Protein AF-0000000068847964 (afdb_homodimer)

Structure (mmCIF, N/CA/C/O backbone):
data_AF-0000000068847964-model_v1
#
loop_
_entity.id
_entity.type
_entity.pdbx_description
1 polymer "Pyridoxamine 5'-phosphate oxidase putative domain-containing protein"
#
loop_
_atom_site.group_PDB
_atom_site.id
_atom_site.type_symbol
_atom_site.label_atom_id
_atom_site.label_alt_id
_atom_site.label_comp_id
_atom_site.label_asym_id
_atom_site.label_entity_id
_atom_site.label_seq_id
_atom_site.pdbx_PDB_ins_code
_atom_site.Cartn_x
_atom_site.Cartn_y
_atom_site.Cartn_z
_atom_site.occupancy
_atom_site.B_iso_or_equiv
_atom_site.auth_seq_id
_atom_site.auth_comp_id
_atom_site.auth_asym_id
_atom_site.auth_atom_id
_atom_site.pdbx_PDB_model_num
ATOM 1 N N . MET A 1 1 ? 30.953 62.938 54.719 1 32.59 1 MET A N 1
ATOM 2 C CA . MET A 1 1 ? 31.562 61.875 53.938 1 32.59 1 MET A CA 1
ATOM 3 C C . MET A 1 1 ? 31.188 61.969 52.469 1 32.59 1 MET A C 1
ATOM 5 O O . MET A 1 1 ? 30 62.156 52.125 1 32.59 1 MET A O 1
ATOM 9 N N . PRO A 1 2 ? 32.156 62.25 51.594 1 34.12 2 PRO A N 1
ATOM 10 C CA . PRO A 1 2 ? 31.922 62.844 50.281 1 34.12 2 PRO A CA 1
ATOM 11 C C . PRO A 1 2 ? 31.094 61.938 49.344 1 34.12 2 PRO A C 1
ATOM 13 O O . PRO A 1 2 ? 31.016 60.719 49.594 1 34.12 2 PRO A O 1
ATOM 16 N N . PRO A 1 3 ? 30.203 62.5 48.5 1 32.72 3 PRO A N 1
ATOM 17 C CA . PRO A 1 3 ? 29.188 61.969 47.594 1 32.72 3 PRO A CA 1
ATOM 18 C C . PRO A 1 3 ? 29.766 61.094 46.469 1 32.72 3 PRO A C 1
ATOM 20 O O . PRO A 1 3 ? 30.672 61.562 45.75 1 32.72 3 PRO A O 1
ATOM 23 N N . ILE A 1 4 ? 30.109 59.844 46.781 1 32.78 4 ILE A N 1
ATOM 24 C CA . ILE A 1 4 ? 30.766 58.969 45.844 1 32.78 4 ILE A CA 1
ATOM 25 C C . ILE A 1 4 ? 30.047 59 44.5 1 32.78 4 ILE A C 1
ATOM 27 O O . ILE A 1 4 ? 28.844 58.75 44.406 1 32.78 4 ILE A O 1
ATOM 31 N N . LYS A 1 5 ? 30.578 59.875 43.625 1 27.8 5 LYS A N 1
ATOM 32 C CA . LYS A 1 5 ? 30.141 60.156 42.25 1 27.8 5 LYS A CA 1
ATOM 33 C C . LYS A 1 5 ? 30.047 58.844 41.438 1 27.8 5 LYS A C 1
ATOM 35 O O . LYS A 1 5 ? 31.016 58.125 41.312 1 27.8 5 LYS A O 1
ATOM 40 N N . LEU A 1 6 ? 28.875 58.281 41.25 1 28.16 6 LEU A N 1
ATOM 41 C CA . LEU A 1 6 ? 28.391 57.094 40.594 1 28.16 6 LEU A CA 1
ATOM 42 C C . LEU A 1 6 ? 28.766 57.125 39.094 1 28.16 6 LEU A C 1
ATOM 44 O O . LEU A 1 6 ? 28.219 57.938 38.344 1 28.16 6 LEU A O 1
ATOM 48 N N . VAL A 1 7 ? 30.062 57.5 38.75 1 31.59 7 VAL A N 1
ATOM 49 C CA . VAL A 1 7 ? 30.078 57.844 37.344 1 31.59 7 VAL A CA 1
ATOM 50 C C . VAL A 1 7 ? 29.547 56.656 36.531 1 31.59 7 VAL A C 1
ATOM 52 O O . VAL A 1 7 ? 29.703 55.5 36.938 1 31.59 7 VAL A O 1
ATOM 55 N N . PRO A 1 8 ? 28.688 56.969 35.469 1 29.73 8 PRO A N 1
ATOM 56 C CA . PRO A 1 8 ? 27.859 56.188 34.562 1 29.73 8 PRO A CA 1
ATOM 57 C C . PRO A 1 8 ? 28.703 55.281 33.656 1 29.73 8 PRO A C 1
ATOM 59 O O . PRO A 1 8 ? 29.719 55.688 33.125 1 29.73 8 PRO A O 1
ATOM 62 N N . GLY A 1 9 ? 29.047 54.031 34.156 1 26.12 9 GLY A N 1
ATOM 63 C CA . GLY A 1 9 ? 29.844 53.062 33.406 1 26.12 9 GLY A CA 1
ATOM 64 C C . GLY A 1 9 ? 29.469 52.938 31.953 1 26.12 9 GLY A C 1
ATOM 65 O O . GLY A 1 9 ? 28.312 53.188 31.578 1 26.12 9 GLY A O 1
ATOM 66 N N . ARG A 1 10 ? 30.422 53.344 31.094 1 28.28 10 ARG A N 1
ATOM 67 C CA . ARG A 1 10 ? 30.453 53.344 29.625 1 28.28 10 ARG A CA 1
ATOM 68 C C . ARG A 1 10 ? 29.797 52.094 29.062 1 28.28 10 ARG A C 1
ATOM 70 O O . ARG A 1 10 ? 29.812 51.031 29.688 1 28.28 10 ARG A O 1
ATOM 77 N N . GLY A 1 11 ? 28.828 52.281 28.156 1 24.64 11 GLY A N 1
ATOM 78 C CA . GLY A 1 11 ? 27.938 51.531 27.281 1 24.64 11 GLY A CA 1
ATOM 79 C C . GLY A 1 11 ? 28.641 50.438 26.5 1 24.64 11 GLY A C 1
ATOM 80 O O . GLY A 1 11 ? 29.734 50.656 25.969 1 24.64 11 GLY A O 1
ATOM 81 N N . LEU A 1 12 ? 28.594 49.188 26.969 1 28.44 12 LEU A N 1
ATOM 82 C CA . LEU A 1 12 ? 29.047 47.938 26.375 1 28.44 12 LEU A CA 1
ATOM 83 C C . LEU A 1 12 ? 28.797 47.906 24.875 1 28.44 12 LEU A C 1
ATOM 85 O O . LEU A 1 12 ? 27.75 48.375 24.422 1 28.44 12 LEU A O 1
ATOM 89 N N . SER A 1 13 ? 29.938 47.906 24.156 1 25.02 13 SER A N 1
ATOM 90 C CA . SER A 1 13 ? 30.141 47.75 22.719 1 25.02 13 SER A CA 1
ATOM 91 C C . SER A 1 13 ? 29.266 46.656 22.156 1 25.02 13 SER A C 1
ATOM 93 O O . SER A 1 13 ? 29.031 45.625 22.812 1 25.02 13 SER A O 1
ATOM 95 N N . GLN A 1 14 ? 28.328 46.969 21.156 1 24.02 14 GLN A N 1
ATOM 96 C CA . GLN A 1 14 ? 27.406 46.25 20.281 1 24.02 14 GLN A CA 1
ATOM 97 C C . GLN A 1 14 ? 28.109 45.094 19.578 1 24.02 14 GLN A C 1
ATOM 99 O O . GLN A 1 14 ? 28.969 45.312 18.719 1 24.02 14 GLN A O 1
ATOM 104 N N . ARG A 1 15 ? 28.641 44.125 20.328 1 26.7 15 ARG A N 1
ATOM 105 C CA . ARG A 1 15 ? 29.172 42.938 19.641 1 26.7 15 ARG A CA 1
ATOM 106 C C . ARG A 1 15 ? 28.266 42.531 18.484 1 26.7 15 ARG A C 1
ATOM 108 O O . ARG A 1 15 ? 27.047 42.5 18.625 1 26.7 15 ARG A O 1
ATOM 115 N N . GLY A 1 16 ? 28.75 42.812 17.219 1 23.84 16 GLY A N 1
ATOM 116 C CA . GLY A 1 16 ? 28.25 42.406 15.922 1 23.84 16 GLY A CA 1
ATOM 117 C C . GLY A 1 16 ? 27.844 40.969 15.859 1 23.84 16 GLY A C 1
ATOM 118 O O . GLY A 1 16 ? 28.625 40.062 16.234 1 23.84 16 GLY A O 1
ATOM 119 N N . LEU A 1 17 ? 26.578 40.625 16.141 1 27.22 17 LEU A N 1
ATOM 120 C CA . LEU A 1 17 ? 25.938 39.344 15.883 1 27.22 17 LEU A CA 1
ATOM 121 C C . LEU A 1 17 ? 26.297 38.812 14.5 1 27.22 17 LEU A C 1
ATOM 123 O O . LEU A 1 17 ? 25.891 39.375 13.484 1 27.22 17 LEU A O 1
ATOM 127 N N . VAL A 1 18 ? 27.562 38.438 14.336 1 25.56 18 VAL A N 1
ATOM 128 C CA . VAL A 1 18 ? 27.859 37.75 13.086 1 25.56 18 VAL A CA 1
ATOM 129 C C . VAL A 1 18 ? 26.828 36.688 12.828 1 25.56 18 VAL A C 1
ATOM 131 O O . VAL A 1 18 ? 26.578 35.844 13.695 1 25.56 18 VAL A O 1
ATOM 134 N N . SER A 1 19 ? 25.781 36.969 12.055 1 25.83 19 SER A N 1
ATOM 135 C CA . SER A 1 19 ? 24.844 36.062 11.43 1 25.83 19 SER A CA 1
ATOM 136 C C . SER A 1 19 ? 25.562 34.875 10.789 1 25.83 19 SER A C 1
ATOM 138 O O . SER A 1 19 ? 26.297 35.062 9.812 1 25.83 19 SER A O 1
ATOM 140 N N . ILE A 1 20 ? 26.141 34.062 11.562 1 25.58 20 ILE A N 1
ATOM 141 C CA . ILE A 1 20 ? 26.625 32.844 10.914 1 25.58 20 ILE A CA 1
ATOM 142 C C . ILE A 1 20 ? 25.516 32.219 10.062 1 25.58 20 ILE A C 1
ATOM 144 O O . ILE A 1 20 ? 24.547 31.688 10.594 1 25.58 20 ILE A O 1
ATOM 148 N N . ALA A 1 21 ? 25.109 32.875 8.984 1 28.81 21 ALA A N 1
ATOM 149 C CA . ALA A 1 21 ? 24.375 32.156 7.941 1 28.81 21 ALA A CA 1
ATOM 150 C C . ALA A 1 21 ? 25.094 30.859 7.586 1 28.81 21 ALA A C 1
ATOM 152 O O . ALA A 1 21 ? 26.188 30.891 7.02 1 28.81 21 ALA A O 1
ATOM 153 N N . ARG A 1 22 ? 25.016 29.938 8.508 1 27.64 22 ARG A N 1
ATOM 154 C CA . ARG A 1 22 ? 25.469 28.625 8.062 1 27.64 22 ARG A CA 1
ATOM 155 C C . ARG A 1 22 ? 25 28.312 6.648 1 27.64 22 ARG A C 1
ATOM 157 O O . ARG A 1 22 ? 23.781 28.266 6.391 1 27.64 22 ARG A O 1
ATOM 164 N N . HIS A 1 23 ? 25.734 28.719 5.668 1 27.47 23 HIS A N 1
ATOM 165 C CA . HIS A 1 23 ? 25.656 28.234 4.293 1 27.47 23 HIS A CA 1
ATOM 166 C C . HIS A 1 23 ? 25.531 26.719 4.254 1 27.47 23 HIS A C 1
ATOM 168 O O . HIS A 1 23 ? 26.406 26 4.746 1 27.47 23 HIS A O 1
ATOM 174 N N . CYS A 1 24 ? 24.312 26.219 4.27 1 29.77 24 CYS A N 1
ATOM 175 C CA . CYS A 1 24 ? 24.078 24.875 3.781 1 29.77 24 CYS A CA 1
ATOM 176 C C . CYS A 1 24 ? 24.875 24.609 2.506 1 29.77 24 CYS A C 1
ATOM 178 O O . CYS A 1 24 ? 24.672 25.281 1.495 1 29.77 24 CYS A O 1
ATOM 180 N N . MET A 1 25 ? 26.094 24.391 2.592 1 30.38 25 MET A N 1
ATOM 181 C CA . MET A 1 25 ? 26.875 24.016 1.417 1 30.38 25 MET A CA 1
ATOM 182 C C . MET A 1 25 ? 26.078 23.094 0.5 1 30.38 25 MET A C 1
ATOM 184 O O . MET A 1 25 ? 25.359 22.203 0.973 1 30.38 25 MET A O 1
ATOM 188 N N . PRO A 1 26 ? 25.906 23.578 -0.79 1 30.23 26 PRO A N 1
ATOM 189 C CA . PRO A 1 26 ? 25.234 22.766 -1.798 1 30.23 26 PRO A CA 1
ATOM 190 C C . PRO A 1 26 ? 25.844 21.375 -1.931 1 30.23 26 PRO A C 1
ATOM 192 O O . PRO A 1 26 ? 27.062 21.219 -1.86 1 30.23 26 PRO A O 1
ATOM 195 N N . PRO A 1 27 ? 25.188 20.406 -1.451 1 28.94 27 PRO A N 1
ATOM 196 C CA . PRO A 1 27 ? 25.781 19.094 -1.699 1 28.94 27 PRO A CA 1
ATOM 197 C C . PRO A 1 27 ? 26.328 18.938 -3.121 1 28.94 27 PRO A C 1
ATOM 199 O O . PRO A 1 27 ? 25.906 19.688 -4.02 1 28.94 27 PRO A O 1
ATOM 202 N N . SER A 1 28 ? 27.438 18.297 -3.395 1 27.34 28 SER A N 1
ATOM 203 C CA . SER A 1 28 ? 28.125 17.953 -4.637 1 27.34 28 SER A CA 1
ATOM 204 C C . SER A 1 28 ? 27.141 17.469 -5.695 1 27.34 28 SER A C 1
ATOM 206 O O . SER A 1 28 ? 26.062 16.969 -5.363 1 27.34 28 SER A O 1
ATOM 208 N N . LEU A 1 29 ? 27.438 17.656 -7.133 1 28.42 29 LEU A N 1
ATOM 209 C CA . LEU A 1 29 ? 26.781 17.453 -8.422 1 28.42 29 LEU A CA 1
ATOM 210 C C . LEU A 1 29 ? 26.156 16.062 -8.508 1 28.42 29 LEU A C 1
ATOM 212 O O . LEU A 1 29 ? 25.484 15.727 -9.484 1 28.42 29 LEU A O 1
ATOM 216 N N . ALA A 1 30 ? 26.969 15.086 -8.18 1 28.11 30 ALA A N 1
ATOM 217 C CA . ALA A 1 30 ? 26.516 13.742 -8.523 1 28.11 30 ALA A CA 1
ATOM 218 C C . ALA A 1 30 ? 25.094 13.492 -8.016 1 28.11 30 ALA A C 1
ATOM 220 O O . ALA A 1 30 ? 24.609 12.359 -8.047 1 28.11 30 ALA A O 1
ATOM 221 N N . ALA A 1 31 ? 24.547 14.469 -7.316 1 31.53 31 ALA A N 1
ATOM 222 C CA . ALA A 1 31 ? 23.188 14.547 -6.793 1 31.53 31 ALA A CA 1
ATOM 223 C C . ALA A 1 31 ? 22.156 14.688 -7.922 1 31.53 31 ALA A C 1
ATOM 225 O O . ALA A 1 31 ? 20.984 14.961 -7.676 1 31.53 31 ALA A O 1
ATOM 226 N N . HIS A 1 32 ? 22.594 14.938 -9.234 1 30.36 32 HIS A N 1
ATOM 227 C CA . HIS A 1 32 ? 21.641 15.344 -10.266 1 30.36 32 HIS A CA 1
ATOM 228 C C . HIS A 1 32 ? 20.562 14.297 -10.461 1 30.36 32 HIS A C 1
ATOM 230 O O . HIS A 1 32 ? 19.406 14.641 -10.773 1 30.36 32 HIS A O 1
ATOM 236 N N . ALA A 1 33 ? 21.047 13.078 -10.992 1 31.09 33 ALA A N 1
ATOM 237 C CA . ALA A 1 33 ? 20.25 12.25 -11.891 1 31.09 33 ALA A CA 1
ATOM 238 C C . ALA A 1 33 ? 18.922 11.859 -11.25 1 31.09 33 ALA A C 1
ATOM 240 O O . ALA A 1 33 ? 18.109 11.172 -11.867 1 31.09 33 ALA A O 1
ATOM 241 N N . LEU A 1 34 ? 18.812 11.75 -10.016 1 33.91 34 LEU A N 1
ATOM 242 C CA . LEU A 1 34 ? 17.531 11.078 -9.859 1 33.91 34 LEU A CA 1
ATOM 243 C C . LEU A 1 34 ? 16.391 11.969 -10.328 1 33.91 34 LEU A C 1
ATOM 245 O O . LEU A 1 34 ? 15.672 12.555 -9.508 1 33.91 34 LEU A O 1
ATOM 249 N N . GLU A 1 35 ? 16.594 12.961 -11.344 1 34.31 35 GLU A N 1
ATOM 250 C CA . GLU A 1 35 ? 15.555 13.883 -11.789 1 34.31 35 GLU A CA 1
ATOM 251 C C . GLU A 1 35 ? 14.344 13.125 -12.328 1 34.31 35 GLU A C 1
ATOM 253 O O . GLU A 1 35 ? 13.312 13.727 -12.625 1 34.31 35 GLU A O 1
ATOM 258 N N . THR A 1 36 ? 14.469 12.039 -12.906 1 34.81 36 THR A N 1
ATOM 259 C CA . THR A 1 36 ? 13.555 11.508 -13.914 1 34.81 36 THR A CA 1
ATOM 260 C C . THR A 1 36 ? 12.109 11.633 -13.453 1 34.81 36 THR A C 1
ATOM 262 O O . THR A 1 36 ? 11.844 11.852 -12.273 1 34.81 36 THR A O 1
ATOM 265 N N . ALA A 1 37 ? 11.102 10.891 -14.219 1 34.62 37 ALA A N 1
ATOM 266 C CA . ALA A 1 37 ? 9.641 10.797 -14.273 1 34.62 37 ALA A CA 1
ATOM 267 C C . ALA A 1 37 ? 9.031 10.891 -12.883 1 34.62 37 ALA A C 1
ATOM 269 O O . ALA A 1 37 ? 7.809 10.875 -12.727 1 34.62 37 ALA A O 1
ATOM 270 N N . ALA A 1 38 ? 9.586 10.406 -11.977 1 39.34 38 ALA A N 1
ATOM 271 C CA . ALA A 1 38 ? 8.836 10.656 -10.742 1 39.34 38 ALA A CA 1
ATOM 272 C C . ALA A 1 38 ? 8.578 12.148 -10.555 1 39.34 38 ALA A C 1
ATOM 274 O O . ALA A 1 38 ? 9.438 12.875 -10.055 1 39.34 38 ALA A O 1
ATOM 275 N N . ASP A 1 39 ? 8.438 12.961 -11.578 1 41.75 39 ASP A N 1
ATOM 276 C CA . ASP A 1 39 ? 7.738 14.164 -11.156 1 41.75 39 ASP A CA 1
ATOM 277 C C . ASP A 1 39 ? 6.777 13.867 -10.008 1 41.75 39 ASP A C 1
ATOM 279 O O . ASP A 1 39 ? 5.754 13.211 -10.203 1 41.75 39 ASP A O 1
ATOM 283 N N . ALA A 1 40 ? 7.348 13.414 -8.922 1 44.59 40 ALA A N 1
ATOM 284 C CA . ALA A 1 40 ? 7.645 12.398 -7.918 1 44.59 40 ALA A CA 1
ATOM 285 C C . ALA A 1 40 ? 6.633 12.445 -6.777 1 44.59 40 ALA A C 1
ATOM 287 O O . ALA A 1 40 ? 6.219 13.523 -6.348 1 44.59 40 ALA A O 1
ATOM 288 N N . ILE A 1 41 ? 5.598 11.578 -6.762 1 53.62 41 ILE A N 1
ATOM 289 C CA . ILE A 1 41 ? 4.945 11.328 -5.48 1 53.62 41 ILE A CA 1
ATOM 290 C C . ILE A 1 41 ? 5.891 11.711 -4.344 1 53.62 41 ILE A C 1
ATOM 292 O O . ILE A 1 41 ? 5.492 12.406 -3.402 1 53.62 41 ILE A O 1
ATOM 296 N N . VAL A 1 42 ? 7.238 11.297 -4.449 1 54.06 42 VAL A N 1
ATOM 297 C CA . VAL A 1 42 ? 8.289 11.648 -3.5 1 54.06 42 VAL A CA 1
ATOM 298 C C . VAL A 1 42 ? 9.586 11.953 -4.25 1 54.06 42 VAL A C 1
ATOM 300 O O . VAL A 1 42 ? 9.906 11.289 -5.238 1 54.06 42 VAL A O 1
ATOM 303 N N . HIS A 1 43 ? 9.93 13.195 -4.219 1 59.12 43 HIS A N 1
ATOM 304 C CA . HIS A 1 43 ? 11.227 13.547 -4.777 1 59.12 43 HIS A CA 1
ATOM 305 C C . HIS A 1 43 ? 12.328 13.43 -3.727 1 59.12 43 HIS A C 1
ATOM 307 O O . HIS A 1 43 ? 12.203 13.977 -2.629 1 59.12 43 HIS A O 1
ATOM 313 N N . VAL A 1 44 ? 13 12.383 -3.977 1 58.28 44 VAL A N 1
ATOM 314 C CA . VAL A 1 44 ? 14.188 12.266 -3.137 1 58.28 44 VAL A CA 1
ATOM 315 C C . VAL A 1 44 ? 15.312 13.125 -3.713 1 58.28 44 VAL A C 1
ATOM 317 O O . VAL A 1 44 ? 15.727 12.922 -4.855 1 58.28 44 VAL A O 1
ATOM 320 N N . CYS A 1 45 ? 15.516 14.227 -3.062 1 57.12 45 CYS A N 1
ATOM 321 C CA . CYS A 1 45 ? 16.547 15.148 -3.506 1 57.12 45 CYS A CA 1
ATOM 322 C C . CYS A 1 45 ? 17.938 14.547 -3.311 1 57.12 45 CYS A C 1
ATOM 324 O O . CYS A 1 45 ? 18.141 13.695 -2.445 1 57.12 45 CYS A O 1
ATOM 326 N N . PRO A 1 46 ? 18.766 14.859 -4.309 1 51.44 46 PRO A N 1
ATOM 327 C CA . PRO A 1 46 ? 20.156 14.383 -4.195 1 51.44 46 PRO A CA 1
ATOM 328 C C . PRO A 1 46 ? 20.734 14.586 -2.799 1 51.44 46 PRO A C 1
ATOM 330 O O . PRO A 1 46 ? 21.578 13.805 -2.361 1 51.44 46 PRO A O 1
ATOM 333 N N . ALA A 1 47 ? 20.312 15.57 -2.158 1 51.69 47 ALA A N 1
ATOM 334 C CA . ALA A 1 47 ? 20.828 15.836 -0.818 1 51.69 47 ALA A CA 1
ATOM 335 C C . ALA A 1 47 ? 20.188 14.914 0.214 1 51.69 47 ALA A C 1
ATOM 337 O O . ALA A 1 47 ? 20.422 15.055 1.415 1 51.69 47 ALA A O 1
ATOM 338 N N . GLY A 1 48 ? 19.469 13.938 -0.299 1 53.53 48 GLY A N 1
ATOM 339 C CA . GLY A 1 48 ? 18.859 12.953 0.581 1 53.53 48 GLY A CA 1
ATOM 340 C C . GLY A 1 48 ? 17.531 13.414 1.144 1 53.53 48 GLY A C 1
ATOM 341 O O . GLY A 1 48 ? 17.016 12.844 2.111 1 53.53 48 GLY A O 1
ATOM 342 N N . THR A 1 49 ? 17.172 14.602 0.611 1 58.53 49 THR A N 1
ATOM 343 C CA . THR A 1 49 ? 15.914 15.109 1.154 1 58.53 49 THR A CA 1
ATOM 344 C C . THR A 1 49 ? 14.727 14.594 0.344 1 58.53 49 THR A C 1
ATOM 346 O O . THR A 1 49 ? 14.852 14.336 -0.855 1 58.53 49 THR A O 1
ATOM 349 N N . VAL A 1 50 ? 13.75 14.156 1.047 1 64.69 50 VAL A N 1
ATOM 350 C CA . VAL A 1 50 ? 12.492 13.711 0.451 1 64.69 50 VAL A CA 1
ATOM 351 C C . VAL A 1 50 ? 11.562 14.898 0.246 1 64.69 50 VAL A C 1
ATOM 353 O O . VAL A 1 50 ? 11.461 15.773 1.109 1 64.69 50 VAL A O 1
ATOM 356 N N . LYS A 1 51 ? 11.148 15.086 -0.993 1 66.5 51 LYS A N 1
ATOM 357 C CA . LYS A 1 51 ? 10.031 15.992 -1.264 1 66.5 51 LYS A CA 1
ATOM 358 C C . LYS A 1 51 ? 8.836 15.234 -1.831 1 66.5 51 LYS A C 1
ATOM 360 O O . LYS A 1 51 ? 9 14.32 -2.639 1 66.5 51 LYS A O 1
ATOM 365 N N . THR A 1 52 ? 7.746 15.57 -1.17 1 69 52 THR A N 1
ATOM 366 C CA . THR A 1 52 ? 6.559 14.969 -1.765 1 69 52 THR A CA 1
ATOM 367 C C . THR A 1 52 ? 6.168 15.695 -3.051 1 69 52 THR A C 1
ATOM 369 O O . THR A 1 52 ? 6.219 16.922 -3.117 1 69 52 THR A O 1
ATOM 372 N N . GLY A 1 53 ? 6.008 15.016 -4.078 1 77.56 53 GLY A N 1
ATOM 373 C CA . GLY A 1 53 ? 5.574 15.586 -5.34 1 77.56 53 GLY A CA 1
ATOM 374 C C . GLY A 1 53 ? 4.176 16.172 -5.281 1 77.56 53 GLY A C 1
ATOM 375 O O . GLY A 1 53 ? 3.779 16.75 -4.266 1 77.56 53 GLY A O 1
ATOM 376 N N . THR A 1 54 ? 3.51 16.203 -6.316 1 82.25 54 THR A N 1
ATOM 377 C CA . THR A 1 54 ? 2.211 16.844 -6.438 1 82.25 54 THR A CA 1
ATOM 378 C C . THR A 1 54 ? 1.081 15.844 -6.23 1 82.25 54 THR A C 1
ATOM 380 O O . THR A 1 54 ? -0.095 16.219 -6.25 1 82.25 54 THR A O 1
ATOM 383 N N . ALA A 1 55 ? 1.463 14.641 -5.93 1 90.69 55 ALA A N 1
ATOM 384 C CA . ALA A 1 55 ? 0.416 13.633 -5.762 1 90.69 55 ALA A CA 1
ATOM 385 C C . ALA A 1 55 ? -0.494 13.977 -4.586 1 90.69 55 ALA A C 1
ATOM 387 O O . ALA A 1 55 ? -0.023 14.43 -3.541 1 90.69 55 ALA A O 1
ATOM 388 N N . VAL A 1 56 ? -1.763 13.703 -4.785 1 94.94 56 VAL A N 1
ATOM 389 C CA . VAL A 1 56 ? -2.709 14.109 -3.754 1 94.94 56 VAL A CA 1
ATOM 390 C C . VAL A 1 56 ? -3.117 12.898 -2.916 1 94.94 56 VAL A C 1
ATOM 392 O O . VAL A 1 56 ? -3.766 13.047 -1.877 1 94.94 56 VAL A O 1
ATOM 395 N N . GLN A 1 57 ? -2.74 11.695 -3.352 1 96.06 57 GLN A N 1
ATOM 396 C CA . GLN A 1 57 ? -3.061 10.492 -2.594 1 96.06 57 GLN A CA 1
ATOM 397 C C . GLN A 1 57 ? -1.803 9.68 -2.295 1 96.06 57 GLN A C 1
ATOM 399 O O . GLN A 1 57 ? -0.812 9.766 -3.021 1 96.06 57 GLN A O 1
ATOM 404 N N . CYS A 1 58 ? -1.88 8.961 -1.241 1 96 58 CYS A N 1
ATOM 405 C CA . CYS A 1 58 ? -0.919 7.938 -0.857 1 96 58 CYS A CA 1
ATOM 406 C C . CYS A 1 58 ? -1.631 6.676 -0.381 1 96 58 CYS A C 1
ATOM 408 O O . CYS A 1 58 ? -2.861 6.645 -0.305 1 96 58 CYS A O 1
ATOM 410 N N . VAL A 1 59 ? -0.856 5.617 -0.194 1 97.44 59 VAL A N 1
ATOM 411 C CA . VAL A 1 59 ? -1.399 4.395 0.388 1 97.44 59 VAL A CA 1
ATOM 412 C C . VAL A 1 59 ? -1.059 4.332 1.875 1 97.44 59 VAL A C 1
ATOM 414 O O . VAL A 1 59 ? 0.116 4.34 2.25 1 97.44 59 VAL A O 1
ATOM 417 N N . LEU A 1 60 ? -2.055 4.258 2.684 1 98.88 60 LEU A N 1
ATOM 418 C CA . LEU A 1 60 ? -1.902 4.051 4.117 1 98.88 60 LEU A CA 1
ATOM 419 C C . LEU A 1 60 ? -2.025 2.57 4.469 1 98.88 60 LEU A C 1
ATOM 421 O O . LEU A 1 60 ? -2.953 1.896 4.016 1 98.88 60 LEU A O 1
ATOM 425 N N . ALA A 1 61 ? -1.112 2.104 5.238 1 98.94 61 ALA A N 1
ATOM 426 C CA . ALA A 1 61 ? -1.262 0.775 5.824 1 98.94 61 ALA A CA 1
ATOM 427 C C . ALA A 1 61 ? -1.429 0.861 7.34 1 98.94 61 ALA A C 1
ATOM 429 O O . ALA A 1 61 ? -0.687 1.58 8.016 1 98.94 61 ALA A O 1
ATOM 430 N N . THR A 1 62 ? -2.383 0.203 7.871 1 98.88 62 THR A N 1
ATOM 431 C CA . THR A 1 62 ? -2.668 0.046 9.297 1 98.88 62 THR A CA 1
ATOM 432 C C . THR A 1 62 ? -2.773 -1.431 9.664 1 98.88 62 THR A C 1
ATOM 434 O O . THR A 1 62 ? -2.635 -2.303 8.805 1 98.88 62 THR A O 1
ATOM 437 N N . THR A 1 63 ? -2.941 -1.689 10.938 1 98.5 63 THR A N 1
ATOM 438 C CA . THR A 1 63 ? -3.119 -3.051 11.43 1 98.5 63 THR A CA 1
ATOM 439 C C . THR A 1 63 ? -4.477 -3.207 12.109 1 98.5 63 THR A C 1
ATOM 441 O O . THR A 1 63 ? -4.855 -2.383 12.945 1 98.5 63 THR A O 1
ATOM 444 N N . ASP A 1 64 ? -5.164 -4.277 11.742 1 97.88 64 ASP A N 1
ATOM 445 C CA . ASP A 1 64 ? -6.484 -4.465 12.336 1 97.88 64 ASP A CA 1
ATOM 446 C C . ASP A 1 64 ? -6.395 -5.262 13.641 1 97.88 64 ASP A C 1
ATOM 448 O O . ASP A 1 64 ? -5.297 -5.496 14.148 1 97.88 64 ASP A O 1
ATOM 452 N N . ALA A 1 65 ? -7.52 -5.625 14.18 1 96.44 65 ALA A N 1
ATOM 453 C CA . ALA A 1 65 ? -7.598 -6.262 15.492 1 96.44 65 ALA A CA 1
ATOM 454 C C . ALA A 1 65 ? -6.973 -7.656 15.453 1 96.44 65 ALA A C 1
ATOM 456 O O . ALA A 1 65 ? -6.504 -8.156 16.484 1 96.44 65 ALA A O 1
ATOM 457 N N . ASP A 1 66 ? -6.934 -8.273 14.281 1 96.25 66 ASP A N 1
ATOM 458 C CA . ASP A 1 66 ? -6.34 -9.602 14.109 1 96.25 66 ASP A CA 1
ATOM 459 C C . ASP A 1 66 ? -4.867 -9.492 13.727 1 96.25 66 ASP A C 1
ATOM 461 O O . ASP A 1 66 ? -4.262 -10.477 13.297 1 96.25 66 ASP A O 1
ATOM 465 N N . LEU A 1 67 ? -4.375 -8.297 13.742 1 96.12 67 LEU A N 1
ATOM 466 C CA . LEU A 1 67 ? -2.98 -7.984 13.461 1 96.12 67 LEU A CA 1
ATOM 467 C C . LEU A 1 67 ? -2.672 -8.156 11.977 1 96.12 67 LEU A C 1
ATOM 469 O O . LEU A 1 67 ? -1.519 -8.375 11.602 1 96.12 67 LEU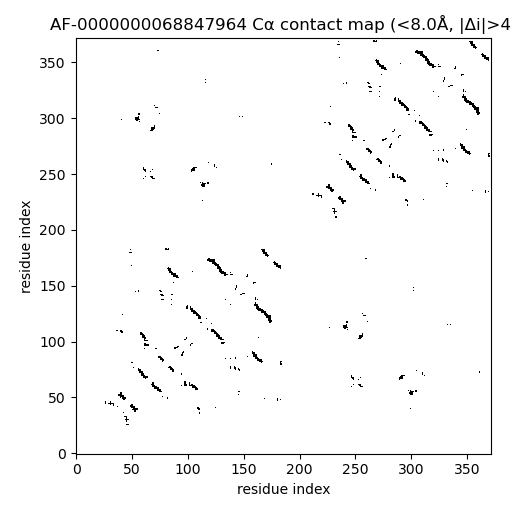 A O 1
ATOM 473 N N . ALA A 1 68 ? -3.717 -8.141 11.188 1 98 68 ALA A N 1
ATOM 474 C CA . ALA A 1 68 ? -3.541 -8.18 9.742 1 98 68 ALA A CA 1
ATOM 475 C C . ALA A 1 68 ? -3.359 -6.773 9.172 1 98 68 ALA A C 1
ATOM 477 O O . ALA A 1 68 ? -4.039 -5.836 9.594 1 98 68 ALA A O 1
ATOM 478 N N . PRO A 1 69 ? -2.438 -6.672 8.266 1 98.75 69 PRO A N 1
ATOM 479 C CA . PRO A 1 69 ? -2.271 -5.352 7.656 1 98.75 69 PRO A CA 1
ATOM 480 C C . PRO A 1 69 ? -3.404 -5 6.695 1 98.75 69 PRO A C 1
ATOM 482 O O . PRO A 1 69 ? -3.887 -5.863 5.961 1 98.75 69 PRO A O 1
ATOM 485 N N . CYS A 1 70 ? -3.865 -3.754 6.734 1 98.75 70 CYS A N 1
ATOM 486 C CA . CYS A 1 70 ? -4.875 -3.18 5.852 1 98.75 70 CYS A CA 1
ATOM 487 C C . CYS A 1 70 ? -4.305 -2.008 5.062 1 98.75 70 CYS A C 1
ATOM 489 O O . CYS A 1 70 ? -3.385 -1.332 5.523 1 98.75 70 CYS A O 1
ATOM 491 N N . GLN A 1 71 ? -4.867 -1.821 3.861 1 98.75 71 GLN A N 1
ATOM 492 C CA . GLN A 1 71 ? -4.363 -0.748 3.012 1 98.75 71 GLN A CA 1
ATOM 493 C C . GLN A 1 71 ? -5.5 0.139 2.514 1 98.75 71 GLN A C 1
ATOM 495 O O . GLN A 1 71 ? -6.582 -0.354 2.191 1 98.75 71 GLN A O 1
ATOM 500 N N . TYR A 1 72 ? -5.223 1.459 2.426 1 98.31 72 TYR A N 1
ATOM 501 C CA . TYR A 1 72 ? -6.215 2.457 2.049 1 98.31 72 TYR A CA 1
ATOM 502 C C . TYR A 1 72 ? -5.594 3.547 1.184 1 98.31 72 TYR A C 1
ATOM 504 O O . TYR A 1 72 ? -4.457 3.963 1.421 1 98.31 72 TYR A O 1
ATOM 512 N N . LEU A 1 73 ? -6.316 4.016 0.186 1 97.25 73 LEU A N 1
ATOM 513 C CA . LEU A 1 73 ? -5.953 5.293 -0.422 1 97.25 73 LEU A CA 1
ATOM 514 C C . LEU A 1 73 ? -6.391 6.457 0.459 1 97.25 73 LEU A C 1
ATOM 516 O O . LEU A 1 73 ? -7.504 6.461 0.984 1 97.25 73 LEU A O 1
ATOM 520 N N . MET A 1 74 ? -5.512 7.414 0.581 1 98.31 74 MET A N 1
ATOM 521 C CA . MET A 1 74 ? -5.793 8.578 1.418 1 98.31 74 MET A CA 1
ATOM 522 C C . MET A 1 74 ? -5.355 9.859 0.726 1 98.31 74 MET A C 1
ATOM 524 O O . MET A 1 74 ? -4.27 9.922 0.142 1 98.31 74 MET A O 1
ATOM 528 N N . ALA A 1 75 ? -6.223 10.859 0.831 1 98.06 75 ALA A N 1
ATOM 529 C CA . ALA A 1 75 ? -5.691 12.211 0.655 1 98.06 75 ALA A CA 1
ATOM 530 C C . ALA A 1 75 ? -4.703 12.555 1.762 1 98.06 75 ALA A C 1
ATOM 532 O O . ALA A 1 75 ? -4.902 12.188 2.922 1 98.06 75 ALA A O 1
ATOM 533 N N . TYR A 1 76 ? -3.656 13.336 1.364 1 96.94 76 TYR A N 1
ATOM 534 C CA . TYR A 1 76 ? -2.662 13.633 2.389 1 96.94 76 TYR A CA 1
ATOM 535 C C . TYR A 1 76 ? -2.092 15.031 2.203 1 96.94 76 TYR A C 1
ATOM 537 O O . TYR A 1 76 ? -2.277 15.648 1.152 1 96.94 76 TYR A O 1
ATOM 545 N N . ALA A 1 77 ? -1.471 15.477 3.225 1 95.56 77 ALA A N 1
ATOM 546 C CA . ALA A 1 77 ? -0.573 16.625 3.225 1 95.56 77 ALA A CA 1
ATOM 547 C C . ALA A 1 77 ? 0.596 16.422 4.18 1 95.56 77 ALA A C 1
ATOM 549 O O . ALA A 1 77 ? 0.581 15.484 4.992 1 95.56 77 ALA A O 1
ATOM 550 N N . THR A 1 78 ? 1.612 17.234 4.043 1 93.06 78 THR A N 1
ATOM 551 C CA . THR A 1 78 ? 2.791 17.078 4.891 1 93.06 78 THR A CA 1
ATOM 552 C C . THR A 1 78 ? 3.176 18.406 5.535 1 93.06 78 THR A C 1
ATOM 554 O O . THR A 1 78 ? 2.836 19.484 5.023 1 93.06 78 THR A O 1
ATOM 557 N N . SER A 1 79 ? 3.824 18.312 6.672 1 90.12 79 SER A N 1
ATOM 558 C CA . SER A 1 79 ? 4.566 19.469 7.156 1 90.12 79 SER A CA 1
ATOM 559 C C . SER A 1 79 ? 5.746 19.797 6.242 1 90.12 79 SER A C 1
ATOM 561 O O . SER A 1 79 ? 6.195 18.938 5.477 1 90.12 79 SER A O 1
ATOM 563 N N . PRO A 1 80 ? 6.199 21 6.316 1 84.12 80 PRO A N 1
ATOM 564 C CA . PRO A 1 80 ? 7.301 21.375 5.43 1 84.12 80 PRO A CA 1
ATOM 565 C C . PRO A 1 80 ? 8.562 20.547 5.652 1 84.12 80 PRO A C 1
ATOM 567 O O . PRO A 1 80 ? 9.289 20.25 4.703 1 84.12 80 PRO A O 1
ATOM 570 N N . CYS A 1 81 ? 8.836 20.109 6.883 1 83.81 81 CYS A N 1
ATOM 571 C CA . CYS A 1 81 ? 10.055 19.375 7.188 1 83.81 81 CYS A CA 1
ATOM 572 C C . CYS A 1 81 ? 9.82 17.875 7.098 1 83.81 81 CYS A C 1
ATOM 574 O O . CYS A 1 81 ? 10.703 17.078 7.434 1 83.81 81 CYS A O 1
ATOM 576 N N . LEU A 1 82 ? 8.641 17.422 6.75 1 89.12 82 LEU A N 1
ATOM 577 C CA . LEU A 1 82 ? 8.258 16.047 6.473 1 89.12 82 LEU A CA 1
ATOM 578 C C . LEU A 1 82 ? 8.273 15.211 7.746 1 89.12 82 LEU A C 1
ATOM 580 O O . LEU A 1 82 ? 8.367 13.984 7.688 1 89.12 82 LEU A O 1
ATOM 584 N N . ARG A 1 83 ? 8.086 15.906 8.898 1 91.31 83 ARG A N 1
ATOM 585 C CA . ARG A 1 83 ? 8.016 15.203 10.172 1 91.31 83 ARG A CA 1
ATOM 586 C C . ARG A 1 83 ? 6.594 14.734 10.461 1 91.31 83 ARG A C 1
ATOM 588 O O . ARG A 1 83 ? 6.379 13.867 11.305 1 91.31 83 ARG A O 1
ATOM 595 N N . GLU A 1 84 ? 5.719 15.406 9.75 1 94.38 84 GLU A N 1
ATOM 596 C CA . GLU A 1 84 ? 4.309 15.086 9.953 1 94.38 84 GLU A CA 1
ATOM 597 C C . GLU A 1 84 ? 3.59 14.898 8.617 1 94.38 84 GLU A C 1
ATOM 599 O O . GLU A 1 84 ? 3.838 15.633 7.664 1 94.38 84 GLU A O 1
ATOM 604 N N . ILE A 1 85 ? 2.756 13.961 8.594 1 96 85 ILE A N 1
ATOM 605 C CA . ILE A 1 85 ? 1.815 13.742 7.496 1 96 85 ILE A CA 1
ATOM 606 C C . ILE A 1 85 ? 0.386 13.758 8.031 1 96 85 ILE A C 1
ATOM 608 O O . ILE A 1 85 ? 0.107 13.18 9.086 1 96 85 ILE A O 1
ATOM 612 N N . PHE A 1 86 ? -0.443 14.453 7.316 1 97.44 86 PHE A N 1
ATOM 613 C CA . PHE A 1 86 ? -1.835 14.586 7.73 1 97.44 86 PHE A CA 1
ATOM 614 C C . PHE A 1 86 ? -2.758 13.844 6.77 1 97.44 86 PHE A C 1
ATOM 616 O O . PHE A 1 86 ? -2.602 13.945 5.551 1 97.44 86 PHE A O 1
ATOM 623 N N . VAL A 1 87 ? -3.719 13.102 7.328 1 98.38 87 VAL A N 1
ATOM 624 C CA . VAL A 1 87 ? -4.789 12.469 6.566 1 98.38 87 VAL A CA 1
ATOM 625 C C . VAL A 1 87 ? -6.129 12.711 7.25 1 98.38 87 VAL A C 1
ATOM 627 O O . VAL A 1 87 ? -6.18 12.992 8.445 1 98.38 87 VAL A O 1
ATOM 630 N N . ALA A 1 88 ? -7.195 12.633 6.484 1 97.94 88 ALA A N 1
ATOM 631 C CA . ALA A 1 88 ? -8.539 12.859 7.016 1 97.94 88 ALA A CA 1
ATOM 632 C C . ALA A 1 88 ? -9.445 11.672 6.719 1 97.94 88 ALA A C 1
ATOM 634 O O . ALA A 1 88 ? -9.383 11.086 5.637 1 97.94 88 ALA A O 1
ATOM 635 N N . THR A 1 89 ? -10.281 11.305 7.629 1 98.12 89 THR A N 1
ATOM 636 C CA . THR A 1 89 ? -11.219 10.203 7.465 1 98.12 89 THR A CA 1
ATOM 637 C C . THR A 1 89 ? -12.352 10.297 8.484 1 98.12 89 THR A C 1
ATOM 639 O O . THR A 1 89 ? -12.18 10.883 9.555 1 98.12 89 THR A O 1
ATOM 642 N N . PRO A 1 90 ? -13.508 9.805 8.148 1 97.62 90 PRO A N 1
ATOM 643 C CA . PRO A 1 90 ? -14.539 9.695 9.18 1 97.62 90 PRO A CA 1
ATOM 644 C C . PRO A 1 90 ? -14.094 8.867 10.383 1 97.62 90 PRO A C 1
ATOM 646 O O . PRO A 1 90 ? -13.43 7.84 10.211 1 97.62 90 PRO A O 1
ATOM 649 N N . LEU A 1 91 ? -14.469 9.281 11.547 1 97 91 LEU A N 1
ATOM 650 C CA . LEU A 1 91 ? -14.078 8.602 12.773 1 97 91 LEU A CA 1
ATOM 651 C C . LEU A 1 91 ? -14.664 7.191 12.828 1 97 91 LEU A C 1
ATOM 653 O O . LEU A 1 91 ? -14.117 6.312 13.5 1 97 91 LEU A O 1
ATOM 657 N N . GLN A 1 92 ? -15.703 6.934 12.086 1 96.69 92 GLN A N 1
ATOM 658 C CA . GLN A 1 92 ? -16.344 5.625 12.094 1 96.69 92 GLN A CA 1
ATOM 659 C C . GLN A 1 92 ? -15.68 4.676 11.102 1 96.69 92 GLN A C 1
ATOM 661 O O . GLN A 1 92 ? -15.953 3.473 11.102 1 96.69 92 GLN A O 1
ATOM 666 N N . ALA A 1 93 ? -14.875 5.207 10.266 1 97.69 93 ALA A N 1
ATOM 667 C CA . ALA A 1 93 ? -14.172 4.359 9.305 1 97.69 93 ALA A CA 1
ATOM 668 C C . ALA A 1 93 ? -13.25 3.375 10.016 1 97.69 93 ALA A C 1
ATOM 670 O O . ALA A 1 93 ? -12.633 3.713 11.031 1 97.69 93 ALA A O 1
ATOM 671 N N . ARG A 1 94 ? -13.078 2.178 9.469 1 97.44 94 ARG A N 1
ATOM 672 C CA . ARG A 1 94 ? -12.219 1.14 10.016 1 97.44 94 ARG A CA 1
ATOM 673 C C . ARG A 1 94 ? -10.797 1.664 10.234 1 97.44 94 ARG A C 1
ATOM 675 O O . ARG A 1 94 ? -10.188 1.416 11.273 1 97.44 94 ARG A O 1
ATOM 682 N N . LYS A 1 95 ? -10.312 2.404 9.242 1 98.31 95 LYS A N 1
ATOM 683 C CA . LYS A 1 95 ? -8.93 2.869 9.328 1 98.31 95 LYS A CA 1
ATOM 684 C C . LYS A 1 95 ? -8.742 3.84 10.484 1 98.31 95 LYS A C 1
ATOM 686 O O . LYS A 1 95 ? -7.676 3.879 11.102 1 98.31 95 LYS A O 1
ATOM 691 N N . ALA A 1 96 ? -9.711 4.676 10.789 1 98.5 96 ALA A N 1
ATOM 692 C CA . ALA A 1 96 ? -9.625 5.566 11.945 1 98.5 96 ALA A CA 1
ATOM 693 C C . ALA A 1 96 ? -9.516 4.773 13.242 1 98.5 96 ALA A C 1
ATOM 695 O O . ALA A 1 96 ? -8.648 5.047 14.078 1 98.5 96 ALA A O 1
ATOM 696 N N . GLN A 1 97 ? -10.352 3.787 13.398 1 98.25 97 GLN A N 1
ATOM 697 C CA . GLN A 1 97 ? -10.328 2.949 14.594 1 98.25 97 GLN A CA 1
ATOM 698 C C . GLN A 1 97 ? -9.008 2.193 14.711 1 98.25 97 GLN A C 1
ATOM 700 O O . GLN A 1 97 ? -8.438 2.088 15.805 1 98.25 97 GLN A O 1
ATOM 705 N N . GLN A 1 98 ? -8.586 1.699 13.609 1 98.69 98 GLN A N 1
ATOM 706 C CA . GLN A 1 98 ? -7.32 0.97 13.594 1 98.69 98 GLN A CA 1
ATOM 707 C C . GLN A 1 98 ? -6.164 1.866 14.023 1 98.69 98 GLN A C 1
ATOM 709 O O . GLN A 1 98 ? -5.316 1.457 14.82 1 98.69 98 GLN A O 1
ATOM 714 N N . MET A 1 99 ? -6.117 3.078 13.531 1 98.62 99 MET A N 1
ATOM 715 C CA . MET A 1 99 ? -5.051 4.012 13.883 1 98.62 99 MET A CA 1
ATOM 716 C C . MET A 1 99 ? -5.102 4.375 15.359 1 98.62 99 MET A C 1
ATOM 718 O O . MET A 1 99 ? -4.062 4.566 15.992 1 98.62 99 MET A O 1
ATOM 722 N N . LEU A 1 100 ? -6.266 4.465 15.891 1 98.25 100 LEU A N 1
ATOM 723 C CA . LEU A 1 100 ? -6.41 4.82 17.297 1 98.25 100 LEU A CA 1
ATOM 724 C C . LEU A 1 100 ? -6.004 3.654 18.188 1 98.25 100 LEU A C 1
ATOM 726 O O . LEU A 1 100 ? -5.406 3.859 19.25 1 98.25 100 LEU A O 1
ATOM 730 N N . GLU A 1 101 ? -6.273 2.42 17.797 1 98.06 101 GLU A N 1
ATOM 731 C CA . GLU A 1 101 ? -5.992 1.234 18.609 1 98.06 101 GLU A CA 1
ATOM 732 C C . GLU A 1 101 ? -4.539 0.792 18.453 1 98.06 101 GLU A C 1
ATOM 734 O O . GLU A 1 101 ? -3.924 0.312 19.406 1 98.06 101 GLU A O 1
ATOM 739 N N . ARG A 1 102 ? -4.008 0.908 17.266 1 98.38 102 ARG A N 1
ATOM 740 C CA . ARG A 1 102 ? -2.645 0.528 16.906 1 98.38 102 ARG A CA 1
ATOM 741 C C . ARG A 1 102 ? -1.991 1.594 16.031 1 98.38 102 ARG A C 1
ATOM 743 O O . ARG A 1 102 ? -2.08 1.537 14.805 1 98.38 102 ARG A O 1
ATOM 750 N N . PRO A 1 103 ? -1.335 2.504 16.625 1 98.69 103 PRO A N 1
ATOM 751 C CA . PRO A 1 103 ? -0.99 3.754 15.945 1 98.69 103 PRO A CA 1
ATOM 752 C C . PRO A 1 103 ? 0.133 3.58 14.922 1 98.69 103 PRO A C 1
ATOM 754 O O . PRO A 1 103 ? 0.396 4.484 14.133 1 98.69 103 PRO A O 1
ATOM 757 N N . SER A 1 104 ? 0.923 2.473 14.992 1 98.75 104 SER A N 1
ATOM 758 C CA . SER A 1 104 ? 1.963 2.266 13.992 1 98.75 104 SER A CA 1
ATOM 759 C C . SER A 1 104 ? 1.367 2.156 12.594 1 98.75 104 SER A C 1
ATOM 761 O O . SER A 1 104 ? 0.454 1.361 12.359 1 98.75 104 SER A O 1
ATOM 763 N N . CYS A 1 105 ? 1.864 2.953 11.664 1 98.44 105 CYS A N 1
ATOM 764 C CA . CYS A 1 105 ? 1.38 2.912 10.289 1 98.44 105 CYS A CA 1
ATOM 765 C C . CYS A 1 105 ? 2.506 3.203 9.305 1 98.44 105 CYS A C 1
ATOM 767 O O . CYS A 1 105 ? 3.607 3.584 9.703 1 98.44 105 CYS A O 1
ATOM 769 N N . SER A 1 106 ? 2.271 2.926 8.109 1 98.56 106 SER A N 1
ATOM 770 C CA . SER A 1 106 ? 3.148 3.256 6.988 1 98.56 106 SER A CA 1
ATOM 771 C C . SER A 1 106 ? 2.367 3.896 5.844 1 98.56 106 SER A C 1
ATOM 773 O O . SER A 1 106 ? 1.224 3.521 5.578 1 98.56 106 SER A O 1
ATOM 775 N N . LEU A 1 107 ? 2.947 4.91 5.25 1 97.56 107 LEU A N 1
ATOM 776 C CA . LEU A 1 107 ? 2.408 5.531 4.043 1 97.56 107 LEU A CA 1
ATOM 777 C C . LEU A 1 107 ? 3.33 5.293 2.852 1 97.56 107 LEU A C 1
ATOM 779 O O . LEU A 1 107 ? 4.555 5.359 2.984 1 97.56 107 LEU A O 1
ATOM 783 N N . LEU A 1 108 ? 2.756 5.094 1.647 1 96.31 108 LEU A N 1
ATOM 784 C CA . LEU A 1 108 ? 3.543 4.719 0.477 1 96.31 108 LEU A CA 1
ATOM 785 C C . LEU A 1 108 ? 3.17 5.578 -0.726 1 96.31 108 LEU A C 1
ATOM 787 O O . LEU A 1 108 ? 1.987 5.828 -0.971 1 96.31 108 LEU A O 1
ATOM 791 N N . TRP A 1 109 ? 4.172 6.004 -1.398 1 94.31 109 TRP A N 1
ATOM 792 C CA . TRP A 1 109 ? 4.113 6.594 -2.732 1 94.31 109 TRP A CA 1
ATOM 793 C C . TRP A 1 109 ? 4.965 5.801 -3.717 1 94.31 109 TRP A C 1
ATOM 795 O O . TRP A 1 109 ? 6.023 5.277 -3.352 1 94.31 109 TRP A O 1
ATOM 805 N N . ASP A 1 110 ? 4.477 5.77 -4.918 1 91 110 ASP A N 1
ATOM 806 C CA . ASP A 1 110 ? 5.277 5.07 -5.922 1 91 110 ASP A CA 1
ATOM 807 C C . ASP A 1 110 ? 4.996 5.613 -7.32 1 91 110 ASP A C 1
ATOM 809 O O . ASP A 1 110 ? 4.125 6.465 -7.5 1 91 110 ASP A O 1
ATOM 813 N N . ASN A 1 111 ? 5.785 5.18 -8.289 1 87.5 111 ASN A N 1
ATOM 814 C CA . ASN A 1 111 ? 5.629 5.652 -9.656 1 87.5 111 ASN A CA 1
ATOM 815 C C . ASN A 1 111 ? 5.266 4.512 -10.609 1 87.5 111 ASN A C 1
ATOM 817 O O . ASN A 1 111 ? 5.641 4.531 -11.781 1 87.5 111 ASN A O 1
ATOM 821 N N . ARG A 1 112 ? 4.59 3.5 -10.102 1 88.88 112 ARG A N 1
ATOM 822 C CA . ARG A 1 112 ? 4.219 2.383 -10.969 1 88.88 112 ARG A CA 1
ATOM 823 C C . ARG A 1 112 ? 3.424 2.865 -12.18 1 88.88 112 ARG A C 1
ATOM 825 O O . ARG A 1 112 ? 2.537 3.711 -12.047 1 88.88 112 ARG A O 1
ATOM 832 N N . THR A 1 113 ? 3.713 2.25 -13.305 1 86.06 113 THR A N 1
ATOM 833 C CA . THR A 1 113 ? 2.988 2.521 -14.539 1 86.06 113 THR A CA 1
ATOM 834 C C . THR A 1 113 ? 2.162 1.309 -14.961 1 86.06 113 THR A C 1
ATOM 836 O O . THR A 1 113 ? 1.272 1.419 -15.805 1 86.06 113 THR A O 1
ATOM 839 N N . GLY A 1 114 ? 2.512 0.158 -14.422 1 88.69 114 GLY A N 1
ATOM 840 C CA . GLY A 1 114 ? 1.855 -1.084 -14.805 1 88.69 114 GLY A CA 1
ATOM 841 C C . GLY A 1 114 ? 2.596 -1.846 -15.883 1 88.69 114 GLY A C 1
ATOM 842 O O . GLY A 1 114 ? 2.199 -2.953 -16.25 1 88.69 114 GLY A O 1
ATOM 843 N N . ARG A 1 115 ? 3.684 -1.299 -16.328 1 92.25 115 ARG A N 1
ATOM 844 C CA . ARG A 1 115 ? 4.41 -1.884 -17.438 1 92.25 115 ARG A CA 1
ATOM 845 C C . ARG A 1 115 ? 5.625 -2.67 -16.953 1 92.25 115 ARG A C 1
ATOM 847 O O . ARG A 1 115 ? 6.035 -2.539 -15.805 1 92.25 115 ARG A O 1
ATOM 854 N N . LEU A 1 116 ? 6.164 -3.457 -17.875 1 95.81 116 LEU A N 1
ATOM 855 C CA . LEU A 1 116 ? 7.285 -4.328 -17.547 1 95.81 116 LEU A CA 1
ATOM 856 C C . LEU A 1 116 ? 8.484 -3.518 -17.078 1 95.81 116 LEU A C 1
ATOM 858 O O . LEU A 1 116 ? 9.273 -3.984 -16.25 1 95.81 116 LEU A O 1
ATOM 862 N N . ALA A 1 117 ? 8.656 -2.27 -17.5 1 95 117 ALA A N 1
ATOM 863 C CA . ALA A 1 117 ? 9.789 -1.422 -17.141 1 95 117 ALA A CA 1
ATOM 864 C C . ALA A 1 117 ? 9.766 -1.09 -15.648 1 95 117 ALA A C 1
ATOM 866 O O . ALA A 1 117 ? 10.781 -0.69 -15.078 1 95 117 ALA A O 1
ATOM 867 N N . ASP A 1 118 ? 8.625 -1.273 -15.016 1 93.5 118 ASP A N 1
ATOM 868 C CA . ASP A 1 118 ? 8.484 -0.966 -13.594 1 93.5 118 ASP A CA 1
ATOM 869 C C . ASP A 1 118 ? 9.406 -1.844 -12.75 1 93.5 118 ASP A C 1
ATOM 871 O O . ASP A 1 118 ? 9.836 -1.438 -11.664 1 93.5 118 ASP A O 1
ATOM 875 N N . HIS A 1 119 ? 9.703 -3.057 -13.266 1 97.25 119 HIS A N 1
ATOM 876 C CA . HIS A 1 119 ? 10.539 -3.957 -12.477 1 97.25 119 HIS A CA 1
ATOM 877 C C . HIS A 1 119 ? 11.898 -3.332 -12.18 1 97.25 119 HIS A C 1
ATOM 879 O O . HIS A 1 119 ? 12.461 -3.545 -11.102 1 97.25 119 HIS A O 1
ATOM 885 N N . GLY A 1 120 ? 12.383 -2.584 -13.062 1 94.5 120 GLY A N 1
ATOM 886 C CA . GLY A 1 120 ? 13.68 -1.943 -12.883 1 94.5 120 GLY A CA 1
ATOM 887 C C . GLY A 1 120 ? 13.57 -0.479 -12.5 1 94.5 120 GLY A C 1
ATOM 888 O O . GLY A 1 120 ? 14.367 0.016 -11.695 1 94.5 120 GLY A O 1
ATOM 889 N N . ASP A 1 121 ? 12.547 0.202 -12.984 1 91.38 121 ASP A N 1
ATOM 890 C CA . ASP A 1 121 ? 12.477 1.655 -12.867 1 91.38 121 ASP A CA 1
ATOM 891 C C . ASP A 1 121 ? 11.531 2.072 -11.75 1 91.38 121 ASP A C 1
ATOM 893 O O . ASP A 1 121 ? 11.469 3.248 -11.391 1 91.38 121 ASP A O 1
ATOM 897 N N . GLY A 1 122 ? 10.836 1.128 -11.25 1 90.06 122 GLY A N 1
ATOM 898 C CA . GLY A 1 122 ? 9.914 1.457 -10.172 1 90.06 122 GLY A CA 1
ATOM 899 C C . GLY A 1 122 ? 10.609 1.992 -8.938 1 90.06 122 GLY A C 1
ATOM 900 O O . GLY A 1 122 ? 11.695 1.523 -8.57 1 90.06 122 GLY A O 1
ATOM 901 N N . VAL A 1 123 ? 9.984 3.041 -8.344 1 90.19 123 VAL A N 1
ATOM 902 C CA . VAL A 1 123 ? 10.461 3.615 -7.094 1 90.19 123 VAL A CA 1
ATOM 903 C C . VAL A 1 123 ? 9.344 3.6 -6.055 1 90.19 123 VAL A C 1
ATOM 905 O O . VAL A 1 123 ? 8.195 3.928 -6.363 1 90.19 123 VAL A O 1
ATOM 908 N N . LEU A 1 124 ? 9.758 3.17 -4.906 1 92.38 124 LEU A N 1
ATOM 909 C CA . LEU A 1 124 ? 8.867 3.195 -3.746 1 92.38 124 LEU A CA 1
ATOM 910 C C . LEU A 1 124 ? 9.438 4.09 -2.65 1 92.38 124 LEU A C 1
ATOM 912 O O . LEU A 1 124 ? 10.625 4.012 -2.332 1 92.38 124 LEU A O 1
ATOM 916 N N . VAL A 1 125 ? 8.594 4.988 -2.174 1 92.69 125 VAL A N 1
ATOM 917 C CA . VAL A 1 125 ? 8.891 5.742 -0.96 1 92.69 125 VAL A CA 1
ATOM 918 C C . VAL A 1 125 ? 7.863 5.414 0.118 1 92.69 125 VAL A C 1
ATOM 920 O O . VAL A 1 125 ? 6.656 5.477 -0.127 1 92.69 125 VAL A O 1
ATOM 923 N N . THR A 1 126 ? 8.367 5.027 1.263 1 95.31 126 THR A N 1
ATOM 924 C CA . THR A 1 126 ? 7.465 4.816 2.389 1 95.31 126 THR A CA 1
ATOM 925 C C . THR A 1 126 ? 7.859 5.695 3.57 1 95.31 126 THR A C 1
ATOM 927 O O . THR A 1 126 ? 9.047 5.926 3.811 1 95.31 126 THR A O 1
ATOM 930 N N . ALA A 1 127 ? 6.887 6.227 4.207 1 95.5 127 ALA A N 1
ATOM 931 C CA . ALA A 1 127 ? 7.055 6.855 5.516 1 95.5 127 ALA A CA 1
ATOM 932 C C . ALA A 1 127 ? 6.574 5.93 6.633 1 95.5 127 ALA A C 1
ATOM 934 O O . ALA A 1 127 ? 5.453 5.418 6.582 1 95.5 127 ALA A O 1
ATOM 935 N N . VAL A 1 128 ? 7.422 5.703 7.547 1 97.5 128 VAL A N 1
ATOM 936 C CA . VAL A 1 128 ? 7.078 4.918 8.727 1 97.5 128 VAL A CA 1
ATOM 937 C C . VAL A 1 128 ? 6.824 5.848 9.914 1 97.5 128 VAL A C 1
ATOM 939 O O . VAL A 1 128 ? 7.617 6.754 10.18 1 97.5 128 VAL A O 1
ATOM 942 N N . GLY A 1 129 ? 5.656 5.629 10.57 1 98.12 129 GLY A N 1
ATOM 943 C CA . GLY A 1 129 ? 5.367 6.531 11.672 1 98.12 129 GLY A CA 1
ATOM 944 C C . GLY A 1 129 ? 4.207 6.066 12.531 1 98.12 129 GLY A C 1
ATOM 945 O O . GLY A 1 129 ? 3.812 4.898 12.484 1 98.12 129 GLY A O 1
ATOM 946 N N . ARG A 1 130 ? 3.68 7 13.422 1 98.81 130 ARG A N 1
ATOM 947 C CA . ARG A 1 130 ? 2.59 6.727 14.359 1 98.81 130 ARG A CA 1
ATOM 948 C C . ARG A 1 130 ? 1.482 7.77 14.227 1 98.81 130 ARG A C 1
ATOM 950 O O . ARG A 1 130 ? 1.752 8.969 14.203 1 98.81 130 ARG A O 1
ATOM 957 N N . ALA A 1 131 ? 0.318 7.27 14.211 1 98.81 131 ALA A N 1
ATOM 958 C CA . ALA A 1 131 ? -0.848 8.125 14 1 98.81 131 ALA A CA 1
ATOM 959 C C . ALA A 1 131 ? -1.457 8.555 15.328 1 98.81 131 ALA A C 1
ATOM 961 O O . ALA A 1 131 ? -1.437 7.801 16.312 1 98.81 131 ALA A O 1
ATOM 962 N N . ALA A 1 132 ? -2.016 9.719 15.367 1 98.38 132 ALA A N 1
ATOM 963 C CA . ALA A 1 132 ? -2.865 10.266 16.422 1 98.38 132 ALA A CA 1
ATOM 964 C C . ALA A 1 132 ? -3.883 11.25 15.852 1 98.38 132 ALA A C 1
ATOM 966 O O . ALA A 1 132 ? -3.654 11.852 14.805 1 98.38 132 ALA A O 1
ATOM 967 N N . ALA A 1 133 ? -4.984 11.32 16.547 1 97 133 ALA A N 1
ATOM 968 C CA . ALA A 1 133 ? -5.898 12.391 16.141 1 97 133 ALA A CA 1
ATOM 969 C C . ALA A 1 133 ? -5.211 13.75 16.188 1 97 133 ALA A C 1
ATOM 971 O O . ALA A 1 133 ? -4.523 14.07 17.172 1 97 133 ALA A O 1
ATOM 972 N N . ALA A 1 134 ? -5.352 14.5 15.102 1 96.62 134 ALA A N 1
ATOM 973 C CA . ALA A 1 134 ? -4.754 15.828 15.055 1 96.62 134 ALA A CA 1
ATOM 974 C C . ALA A 1 134 ? -5.555 16.812 15.906 1 96.62 134 ALA A C 1
ATOM 976 O O . ALA A 1 134 ? -6.77 16.672 16.047 1 96.62 134 ALA A O 1
ATOM 977 N N . ARG A 1 135 ? -4.863 17.828 16.344 1 88.38 135 ARG A N 1
ATOM 978 C CA . ARG A 1 135 ? -5.566 18.938 16.969 1 88.38 135 ARG A CA 1
ATOM 979 C C . ARG A 1 135 ? -6.27 19.812 15.938 1 88.38 135 ARG A C 1
ATOM 981 O O . ARG A 1 135 ? -5.832 19.891 14.789 1 88.38 135 ARG A O 1
ATOM 988 N N . PRO A 1 136 ? -7.352 20.359 16.328 1 76.56 136 PRO A N 1
ATOM 989 C CA . PRO A 1 136 ? -8.172 21.141 15.398 1 76.56 136 PRO A CA 1
ATOM 990 C C . PRO A 1 136 ? -7.348 22.141 14.586 1 76.56 136 PRO A C 1
ATOM 992 O O . PRO A 1 136 ? -7.637 22.375 13.414 1 76.56 136 PRO A O 1
ATOM 995 N N . GLU A 1 137 ? -6.352 22.703 15.102 1 80.31 137 GLU A N 1
ATOM 996 C CA . GLU A 1 137 ? -5.602 23.766 14.438 1 80.31 137 GLU A CA 1
ATOM 997 C C . GLU A 1 137 ? -4.445 23.188 13.625 1 80.31 137 GLU A C 1
ATOM 999 O O . GLU A 1 137 ? -3.801 23.922 12.867 1 80.31 137 GLU A O 1
ATOM 1004 N N . GLU A 1 138 ? -4.363 21.953 13.703 1 87.56 138 GLU A N 1
ATOM 1005 C CA . GLU A 1 138 ? -3.172 21.375 13.094 1 87.56 138 GLU A CA 1
ATOM 1006 C C . GLU A 1 138 ? -3.488 20.781 11.719 1 87.56 138 GLU A C 1
ATOM 1008 O O . GLU A 1 138 ? -4.441 20.016 11.578 1 87.56 138 GLU A O 1
ATOM 1013 N N . GLY A 1 139 ? -2.797 21.141 10.727 1 93.62 139 GLY A N 1
ATOM 1014 C CA . GLY A 1 139 ? -2.705 20.422 9.469 1 93.62 139 GLY A CA 1
ATOM 1015 C C . GLY A 1 139 ? -3.834 20.75 8.516 1 93.62 139 GLY A C 1
ATOM 1016 O O . GLY A 1 139 ? -3.738 20.469 7.316 1 93.62 139 GLY A O 1
ATOM 1017 N N . ARG A 1 140 ? -4.93 21.422 9.062 1 95.94 140 ARG A N 1
ATOM 1018 C CA . ARG A 1 140 ? -6.098 21.672 8.219 1 95.94 140 ARG A CA 1
ATOM 1019 C C . ARG A 1 140 ? -5.73 22.531 7.016 1 95.94 140 ARG A C 1
ATOM 1021 O O . ARG A 1 140 ? -6.098 22.203 5.883 1 95.94 140 ARG A O 1
ATOM 1028 N N . ALA A 1 141 ? -5.105 23.625 7.289 1 95.81 141 ALA A N 1
ATOM 1029 C CA . ALA A 1 141 ? -4.715 24.531 6.207 1 95.81 141 ALA A CA 1
ATOM 1030 C C . ALA A 1 141 ? -3.83 23.812 5.191 1 95.81 141 ALA A C 1
ATOM 1032 O O . ALA A 1 141 ? -4.039 23.938 3.98 1 95.81 141 ALA A O 1
ATOM 1033 N N . ARG A 1 142 ? -2.883 23.078 5.625 1 94.69 142 ARG A N 1
ATOM 1034 C CA . ARG A 1 142 ? -1.986 22.328 4.746 1 94.69 142 ARG A CA 1
ATOM 1035 C C . ARG A 1 142 ? -2.748 21.281 3.951 1 94.69 142 ARG A C 1
ATOM 1037 O O . ARG A 1 142 ? -2.494 21.094 2.76 1 94.69 142 ARG A O 1
ATOM 1044 N N . PHE A 1 143 ? -3.631 20.641 4.602 1 97.06 143 PHE A N 1
ATOM 1045 C CA . PHE A 1 143 ? -4.445 19.625 3.945 1 97.06 143 PHE A CA 1
ATOM 1046 C C . PHE A 1 143 ? -5.246 20.234 2.801 1 97.06 143 PHE A C 1
ATOM 1048 O O . PHE A 1 143 ? -5.254 19.688 1.688 1 97.06 143 PHE A O 1
ATOM 1055 N N . LEU A 1 144 ? -5.824 21.328 3.066 1 97.12 144 LEU A N 1
ATOM 1056 C CA . LEU A 1 144 ? -6.672 21.953 2.057 1 97.12 144 LEU A CA 1
ATOM 1057 C C . LEU A 1 144 ? -5.832 22.625 0.974 1 97.12 144 LEU A C 1
ATOM 1059 O O . LEU A 1 144 ? -6.289 22.797 -0.158 1 97.12 144 LEU A O 1
ATOM 1063 N N . GLU A 1 145 ? -4.629 23.047 1.328 1 95.38 145 GLU A N 1
ATOM 1064 C CA . GLU A 1 145 ? -3.723 23.578 0.31 1 95.38 145 GLU A CA 1
ATOM 1065 C C . GLU A 1 145 ? -3.404 22.516 -0.739 1 95.38 145 GLU A C 1
ATOM 1067 O O . GLU A 1 145 ? -3.424 22.797 -1.939 1 95.38 145 GLU A O 1
ATOM 1072 N N . ARG A 1 146 ? -3.18 21.281 -0.335 1 95.12 146 ARG A N 1
ATOM 1073 C CA . ARG A 1 146 ? -2.85 20.203 -1.257 1 95.12 146 ARG A CA 1
ATOM 1074 C C . ARG A 1 146 ? -4.105 19.641 -1.919 1 95.12 146 ARG A C 1
ATOM 1076 O O . ARG A 1 146 ? -4.059 19.172 -3.059 1 95.12 146 ARG A O 1
ATOM 1083 N N . ASN A 1 147 ? -5.199 19.703 -1.158 1 97.31 147 ASN A N 1
ATOM 1084 C CA . ASN A 1 147 ? -6.465 19.125 -1.604 1 97.31 147 ASN A CA 1
ATOM 1085 C C . ASN A 1 147 ? -7.582 20.172 -1.605 1 97.31 147 ASN A C 1
ATOM 1087 O O . ASN A 1 147 ? -8.555 20.047 -0.857 1 97.31 147 ASN A O 1
ATOM 1091 N N . PRO A 1 148 ? -7.504 21.078 -2.465 1 97.94 148 PRO A N 1
ATOM 1092 C CA . PRO A 1 148 ? -8.438 22.203 -2.396 1 97.94 148 PRO A CA 1
ATOM 1093 C C . PRO A 1 148 ? -9.883 21.797 -2.658 1 97.94 148 PRO A C 1
ATOM 1095 O O . PRO A 1 148 ? -10.812 22.5 -2.254 1 97.94 148 PRO A O 1
ATOM 1098 N N . ASN A 1 149 ? -10.133 20.719 -3.299 1 97.94 149 ASN A N 1
ATOM 1099 C CA . ASN A 1 149 ? -11.492 20.281 -3.598 1 97.94 149 ASN A CA 1
ATOM 1100 C C . ASN A 1 149 ? -12.031 19.344 -2.521 1 97.94 149 ASN A C 1
ATOM 1102 O O . ASN A 1 149 ? -13.031 18.656 -2.734 1 97.94 149 ASN A O 1
ATOM 1106 N N . MET A 1 150 ? -11.422 19.344 -1.354 1 97.56 150 MET A N 1
ATOM 1107 C CA . MET A 1 150 ? -11.859 18.453 -0.284 1 97.56 150 MET A CA 1
ATOM 1108 C C . MET A 1 150 ? -12.383 19.25 0.906 1 97.56 150 MET A C 1
ATOM 1110 O O . MET A 1 150 ? -12.492 18.719 2.014 1 97.56 150 MET A O 1
ATOM 1114 N N . GLY A 1 151 ? -12.625 20.484 0.689 1 97.12 151 GLY A N 1
ATOM 1115 C CA . GLY A 1 151 ? -13.094 21.344 1.764 1 97.12 151 GLY A CA 1
ATOM 1116 C C . GLY A 1 151 ? -14.391 20.844 2.391 1 97.12 151 GLY A C 1
ATOM 1117 O O . GLY A 1 151 ? -14.5 20.766 3.617 1 97.12 151 GLY A O 1
ATOM 1118 N N . ARG A 1 152 ? -15.383 20.562 1.56 1 96.94 152 ARG A N 1
ATOM 1119 C CA . ARG A 1 152 ? -16.672 20.078 2.059 1 96.94 152 ARG A CA 1
ATOM 1120 C C . ARG A 1 152 ? -16.516 18.766 2.809 1 96.94 152 ARG A C 1
ATOM 1122 O O . ARG A 1 152 ? -17.125 18.562 3.861 1 96.94 152 ARG A O 1
ATOM 1129 N N . PHE A 1 153 ? -15.719 17.953 2.26 1 96.75 153 PHE A N 1
ATOM 1130 C CA . PHE A 1 153 ? -15.461 16.688 2.916 1 96.75 153 PHE A CA 1
ATOM 1131 C C . PHE A 1 153 ? -14.867 16.906 4.301 1 96.75 153 PHE A C 1
ATOM 1133 O O . PHE A 1 153 ? -15.352 16.344 5.285 1 96.75 153 PHE A O 1
ATOM 1140 N N . LEU A 1 154 ? -13.828 17.672 4.391 1 95.75 154 LEU A N 1
ATOM 1141 C CA . LEU A 1 154 ? -13.133 17.906 5.652 1 95.75 154 LEU A CA 1
ATOM 1142 C C . LEU A 1 154 ? -14.062 18.547 6.676 1 95.75 154 LEU A C 1
ATOM 1144 O O . LEU A 1 154 ? -13.922 18.312 7.879 1 95.75 154 LEU A O 1
ATOM 1148 N N . ALA A 1 155 ? -15.031 19.297 6.203 1 94.62 155 ALA A N 1
ATOM 1149 C CA . ALA A 1 155 ? -15.945 20.016 7.082 1 94.62 155 ALA A CA 1
ATOM 1150 C C . ALA A 1 155 ? -17.125 19.141 7.496 1 94.62 155 ALA A C 1
ATOM 1152 O O . ALA A 1 155 ? -17.938 19.531 8.344 1 94.62 155 ALA A O 1
ATOM 1153 N N . SER A 1 156 ? -17.234 17.969 6.902 1 95.12 156 SER A N 1
ATOM 1154 C CA . SER A 1 156 ? -18.359 17.078 7.191 1 95.12 156 SER A CA 1
ATOM 1155 C C . SER A 1 156 ? -18.312 16.594 8.641 1 95.12 156 SER A C 1
ATOM 1157 O O . SER A 1 156 ? -17.234 16.406 9.211 1 95.12 156 SER A O 1
ATOM 1159 N N . ASP A 1 157 ? -19.469 16.328 9.148 1 94.88 157 ASP A N 1
ATOM 1160 C CA . ASP A 1 157 ? -19.578 15.828 10.516 1 94.88 157 ASP A CA 1
ATOM 1161 C C . ASP A 1 157 ? -18.922 14.461 10.656 1 94.88 157 ASP A C 1
ATOM 1163 O O . ASP A 1 157 ? -19.109 13.578 9.828 1 94.88 157 ASP A O 1
ATOM 1167 N N . GLY A 1 158 ? -18.094 14.367 11.68 1 95.38 158 GLY A N 1
ATOM 1168 C CA . GLY A 1 158 ? -17.5 13.078 12.016 1 95.38 158 GLY A CA 1
ATOM 1169 C C . GLY A 1 158 ? -16.156 12.844 11.344 1 95.38 158 GLY A C 1
ATOM 1170 O O . GLY A 1 158 ? -15.477 11.867 11.633 1 95.38 158 GLY A O 1
ATOM 1171 N N . VAL A 1 159 ? -15.859 13.758 10.398 1 96.44 159 VAL A N 1
ATOM 1172 C CA . VAL A 1 159 ? -14.555 13.633 9.766 1 96.44 159 VAL A CA 1
ATOM 1173 C C . VAL A 1 159 ? -13.484 14.234 10.672 1 96.44 159 VAL A C 1
ATOM 1175 O O . VAL A 1 159 ? -13.664 15.32 11.219 1 96.44 159 VAL A O 1
ATOM 1178 N N . ALA A 1 160 ? -12.398 13.477 10.828 1 96.19 160 ALA A N 1
ATOM 1179 C CA . ALA A 1 160 ? -11.289 13.945 11.648 1 96.19 160 ALA A CA 1
ATOM 1180 C C . ALA A 1 160 ? -9.977 13.914 10.867 1 96.19 160 ALA A C 1
ATOM 1182 O O . ALA A 1 160 ? -9.797 13.07 9.984 1 96.19 160 ALA A O 1
ATOM 1183 N N . LEU A 1 161 ? -9.156 14.82 11.219 1 97.94 161 LEU A N 1
ATOM 1184 C CA . LEU A 1 161 ? -7.777 14.828 10.734 1 97.94 161 LEU A CA 1
ATOM 1185 C C . LEU A 1 161 ? -6.879 14.016 11.664 1 97.94 161 LEU A C 1
ATOM 1187 O O . LEU A 1 161 ? -6.98 14.125 12.883 1 97.94 161 LEU A O 1
ATOM 1191 N N . PHE A 1 162 ? -6.062 13.188 11.117 1 98.62 162 PHE A N 1
ATOM 1192 C CA . PHE A 1 162 ? -5.031 12.438 11.836 1 98.62 162 PHE A CA 1
ATOM 1193 C C . PHE A 1 162 ? -3.643 12.953 11.461 1 98.62 162 PHE A C 1
ATOM 1195 O O . PHE A 1 162 ? -3.404 13.344 10.32 1 98.62 162 PHE A O 1
ATOM 1202 N N . ARG A 1 163 ? -2.844 12.977 12.398 1 98.44 163 ARG A N 1
ATOM 1203 C CA . ARG A 1 163 ? -1.431 13.289 12.219 1 98.44 163 ARG A CA 1
ATOM 1204 C C . ARG A 1 163 ? -0.568 12.047 12.391 1 98.44 163 ARG A C 1
ATOM 1206 O O . ARG A 1 163 ? -0.693 11.328 13.383 1 98.44 163 ARG A O 1
ATOM 1213 N N . ILE A 1 164 ? 0.274 11.789 11.453 1 98 164 ILE A N 1
ATOM 1214 C CA . ILE A 1 164 ? 1.279 10.742 11.555 1 98 164 ILE A CA 1
ATOM 1215 C C . ILE A 1 164 ? 2.648 11.359 11.828 1 98 164 ILE A C 1
ATOM 1217 O O . ILE A 1 164 ? 3.172 12.109 11 1 98 164 ILE A O 1
ATOM 1221 N N . SER A 1 165 ? 3.168 11.086 12.969 1 97.56 165 SER A N 1
ATOM 1222 C CA . SER A 1 165 ? 4.543 11.461 13.281 1 97.56 165 SER A CA 1
ATOM 1223 C C . SER A 1 165 ? 5.539 10.523 12.617 1 97.56 165 SER A C 1
ATOM 1225 O O . SER A 1 165 ? 5.613 9.344 12.961 1 97.56 165 SER A O 1
ATOM 1227 N N . VAL A 1 166 ? 6.359 11.078 11.734 1 95.69 166 VAL A N 1
ATOM 1228 C CA . VAL A 1 166 ? 7.207 10.266 10.875 1 95.69 166 VAL A CA 1
ATOM 1229 C C . VAL A 1 166 ? 8.516 9.945 11.594 1 95.69 166 VAL A C 1
ATOM 1231 O O . VAL A 1 166 ? 9.203 10.852 12.078 1 95.69 166 VAL A O 1
ATOM 1234 N N . ALA A 1 167 ? 8.844 8.703 11.648 1 96.81 167 ALA A N 1
ATOM 1235 C CA . ALA A 1 167 ? 10.133 8.266 12.188 1 96.81 167 ALA A CA 1
ATOM 1236 C C . ALA A 1 167 ? 11.203 8.266 11.102 1 96.81 167 ALA A C 1
ATOM 1238 O O . ALA A 1 167 ? 12.336 8.695 11.344 1 96.81 167 ALA A O 1
ATOM 1239 N N . ARG A 1 168 ? 10.836 7.789 9.914 1 93.12 168 ARG A N 1
ATOM 1240 C CA . ARG A 1 168 ? 11.773 7.719 8.797 1 93.12 168 ARG A CA 1
ATOM 1241 C C . ARG A 1 168 ? 11.047 7.512 7.477 1 93.12 168 ARG A C 1
ATOM 1243 O O . ARG A 1 168 ? 9.891 7.086 7.461 1 93.12 168 ARG A O 1
ATOM 1250 N N . PHE A 1 169 ? 11.828 7.824 6.449 1 92.81 169 PHE A N 1
ATOM 1251 C CA . PHE A 1 169 ? 11.469 7.426 5.094 1 92.81 169 PHE A CA 1
ATOM 1252 C C . PHE A 1 169 ? 12.367 6.301 4.602 1 92.81 169 PHE A C 1
ATOM 1254 O O . PHE A 1 169 ? 13.539 6.219 4.992 1 92.81 169 PHE A O 1
ATOM 1261 N N . GLU A 1 170 ? 11.82 5.469 3.818 1 93.06 170 GLU A N 1
ATOM 1262 C CA . GLU A 1 170 ? 12.578 4.457 3.092 1 93.06 170 GLU A CA 1
ATOM 1263 C C . GLU A 1 170 ? 12.336 4.562 1.587 1 93.06 170 GLU A C 1
ATOM 1265 O O . GLU A 1 170 ? 11.195 4.664 1.14 1 93.06 170 GLU A O 1
ATOM 1270 N N . ILE A 1 171 ? 13.414 4.555 0.843 1 91.5 171 ILE A N 1
ATOM 1271 C CA . ILE A 1 171 ? 13.375 4.684 -0.609 1 91.5 171 ILE A CA 1
ATOM 1272 C C . ILE A 1 171 ? 13.953 3.426 -1.254 1 91.5 171 ILE A C 1
ATOM 1274 O O . ILE A 1 171 ? 15.07 3.01 -0.928 1 91.5 171 ILE A O 1
ATOM 1278 N N . VAL A 1 172 ? 13.219 2.84 -2.154 1 92.75 172 VAL A N 1
ATOM 1279 C CA . VAL A 1 172 ? 13.656 1.64 -2.863 1 92.75 172 VAL A CA 1
ATOM 1280 C C . VAL A 1 172 ? 13.523 1.855 -4.371 1 92.75 172 VAL A C 1
ATOM 1282 O O . VAL A 1 172 ? 12.477 2.283 -4.855 1 92.75 172 VAL A O 1
ATOM 1285 N N . LYS A 1 173 ? 14.508 1.628 -5.086 1 90.56 173 LYS A N 1
ATOM 1286 C CA . LYS A 1 173 ? 14.461 1.547 -6.543 1 90.56 173 LYS A CA 1
ATOM 1287 C C . LYS A 1 173 ? 14.453 0.095 -7.016 1 90.56 173 LYS A C 1
ATOM 1289 O O . LYS A 1 173 ? 15.289 -0.706 -6.586 1 90.56 173 LYS A O 1
ATOM 1294 N N . GLY A 1 174 ? 13.492 -0.171 -7.93 1 91.94 174 GLY A N 1
ATOM 1295 C CA . GLY A 1 174 ? 13.328 -1.563 -8.312 1 91.94 174 GLY A CA 1
ATOM 1296 C C . GLY A 1 174 ? 13.062 -2.482 -7.137 1 91.94 174 GLY A C 1
ATOM 1297 O O . GLY A 1 174 ? 12.148 -2.238 -6.348 1 91.94 174 GLY A O 1
ATOM 1298 N N . TYR A 1 175 ? 13.828 -3.525 -7.105 1 94.75 175 TYR A N 1
ATOM 1299 C CA . TYR A 1 175 ? 13.727 -4.477 -6.004 1 94.75 175 TYR A CA 1
ATOM 1300 C C . TYR A 1 175 ? 15 -4.5 -5.176 1 94.75 175 TYR A C 1
ATOM 1302 O O . TYR A 1 175 ? 15.445 -5.562 -4.73 1 94.75 175 TYR A O 1
ATOM 1310 N N . GLY A 1 176 ? 15.547 -3.324 -5.004 1 92.5 176 GLY A N 1
ATOM 1311 C CA . GLY A 1 176 ? 16.812 -3.223 -4.301 1 92.5 176 GLY A CA 1
ATOM 1312 C C . GLY A 1 176 ? 16.656 -2.957 -2.814 1 92.5 176 GLY A C 1
ATOM 1313 O O . GLY A 1 176 ? 15.547 -3.068 -2.275 1 92.5 176 GLY A O 1
ATOM 1314 N N . ARG A 1 177 ? 17.766 -2.641 -2.168 1 92.44 177 ARG A N 1
ATOM 1315 C CA . ARG A 1 177 ? 17.797 -2.361 -0.735 1 92.44 177 ARG A CA 1
ATOM 1316 C C . ARG A 1 177 ? 17.234 -0.97 -0.442 1 92.44 177 ARG A C 1
ATOM 1318 O O . ARG A 1 177 ? 17.5 -0.022 -1.184 1 92.44 177 ARG A O 1
ATOM 1325 N N . PRO A 1 178 ? 16.562 -0.903 0.623 1 93.25 178 PRO A N 1
ATOM 1326 C CA . PRO A 1 178 ? 16.047 0.419 0.978 1 93.25 178 PRO A CA 1
ATOM 1327 C C . PRO A 1 178 ? 17.141 1.379 1.439 1 93.25 178 PRO A C 1
ATOM 1329 O O . PRO A 1 178 ? 18.078 0.967 2.127 1 93.25 178 PRO A O 1
ATOM 1332 N N . ARG A 1 179 ? 17.016 2.584 1.007 1 89.94 179 ARG A N 1
ATOM 1333 C CA . ARG A 1 179 ? 17.75 3.703 1.598 1 89.94 179 ARG A CA 1
ATOM 1334 C C . ARG A 1 179 ? 16.875 4.445 2.611 1 89.94 179 ARG A C 1
ATOM 1336 O O . ARG A 1 179 ? 15.719 4.754 2.336 1 89.94 179 ARG A O 1
ATOM 1343 N N . ARG A 1 180 ? 17.5 4.723 3.727 1 90.12 180 ARG A N 1
ATOM 1344 C CA . ARG A 1 180 ? 16.719 5.363 4.785 1 90.12 180 ARG A CA 1
ATOM 1345 C C . ARG A 1 180 ? 17.078 6.844 4.898 1 90.12 180 ARG A C 1
ATOM 1347 O O . ARG A 1 180 ? 18.234 7.227 4.742 1 90.12 180 ARG A O 1
ATOM 1354 N N . TRP A 1 181 ? 16.016 7.629 5.141 1 87.25 181 TRP A N 1
ATOM 1355 C CA . TRP A 1 181 ? 16.156 9.062 5.391 1 87.25 181 TRP A CA 1
ATOM 1356 C C . TRP A 1 181 ? 15.281 9.5 6.555 1 87.25 181 TRP A C 1
ATOM 1358 O O . TRP A 1 181 ? 14.094 9.172 6.609 1 87.25 181 TRP A O 1
ATOM 1368 N N . GLU A 1 182 ? 15.867 10.172 7.48 1 88.31 182 GLU A N 1
ATOM 1369 C CA . GLU A 1 182 ? 15.125 10.695 8.625 1 88.31 182 GLU A CA 1
ATOM 1370 C C . GLU A 1 182 ? 14.93 12.203 8.508 1 88.31 182 GLU A C 1
ATOM 1372 O O . GLU A 1 182 ? 15.883 12.938 8.25 1 88.31 182 GLU A O 1
ATOM 1377 N N . PRO A 1 183 ? 13.68 12.609 8.664 1 84.44 183 PRO A N 1
ATOM 1378 C CA . PRO A 1 183 ? 13.477 14.062 8.656 1 84.44 183 PRO A CA 1
ATOM 1379 C C . PRO A 1 183 ? 14.25 14.773 9.766 1 84.44 183 PRO A C 1
ATOM 1381 O O . PRO A 1 183 ? 14.406 14.227 10.859 1 84.44 183 PRO A O 1
ATOM 1384 N N . PRO A 1 184 ? 14.773 15.93 9.391 1 78.62 184 PRO A N 1
ATOM 1385 C CA . PRO A 1 184 ? 15.57 16.656 10.383 1 78.62 184 PRO A CA 1
ATOM 1386 C C . PRO A 1 184 ? 14.773 17.031 11.625 1 78.62 184 PRO A C 1
ATOM 1388 O O . PRO A 1 184 ? 13.562 17.281 11.539 1 78.62 184 PRO A O 1
ATOM 1391 N N . ALA A 1 185 ? 15.391 16.859 12.859 1 69.06 185 ALA A N 1
ATOM 1392 C CA . ALA A 1 185 ? 14.773 17.281 14.117 1 69.06 185 ALA A CA 1
ATOM 1393 C C . ALA A 1 185 ? 14.594 18.797 14.156 1 69.06 185 ALA A C 1
ATOM 1395 O O . ALA A 1 185 ? 15.43 19.547 13.641 1 69.06 185 ALA A O 1
ATOM 1396 N N . VAL A 1 186 ? 13.406 19.266 14.406 1 55.44 186 VAL A N 1
ATOM 1397 C CA . VAL A 1 186 ? 13.32 20.703 14.664 1 55.44 186 VAL A CA 1
ATOM 1398 C C . VAL A 1 186 ? 13.906 21.016 16.031 1 55.44 186 VAL A C 1
ATOM 1400 O O . VAL A 1 186 ? 13.867 20.188 16.938 1 55.44 186 VAL A O 1
ATOM 1403 N N . MET B 1 1 ? -22.375 -82.438 -13.844 1 33.06 1 MET B N 1
ATOM 1404 C CA . MET B 1 1 ? -22.797 -81.188 -13.148 1 33.06 1 MET B CA 1
ATOM 1405 C C . MET B 1 1 ? -23.172 -80.125 -14.141 1 33.06 1 MET B C 1
ATOM 1407 O O . MET B 1 1 ? -22.406 -79.812 -15.062 1 33.06 1 MET B O 1
ATOM 1411 N N . PRO B 1 2 ? -24.484 -79.812 -14.273 1 37.84 2 PRO B N 1
ATOM 1412 C CA . PRO B 1 2 ? -25.047 -79.125 -15.453 1 37.84 2 PRO B CA 1
ATOM 1413 C C . PRO B 1 2 ? -24.484 -77.75 -15.672 1 37.84 2 PRO B C 1
ATOM 1415 O O . PRO B 1 2 ? -24 -77.125 -14.719 1 37.84 2 PRO B O 1
ATOM 1418 N N . PRO B 1 3 ? -24.016 -77.375 -16.891 1 37.75 3 PRO B N 1
ATOM 1419 C CA . PRO B 1 3 ? -23.297 -76.188 -17.328 1 37.75 3 PRO B CA 1
ATOM 1420 C C . PRO B 1 3 ? -24.109 -74.875 -17.109 1 37.75 3 PRO B C 1
ATOM 1422 O O . PRO B 1 3 ? -25.281 -74.812 -17.469 1 37.75 3 PRO B O 1
ATOM 1425 N N . ILE B 1 4 ? -23.938 -74.25 -15.953 1 34.06 4 ILE B N 1
ATOM 1426 C CA . ILE B 1 4 ? -24.703 -73.125 -15.492 1 34.06 4 ILE B CA 1
ATOM 1427 C C . ILE B 1 4 ? -24.672 -72 -16.562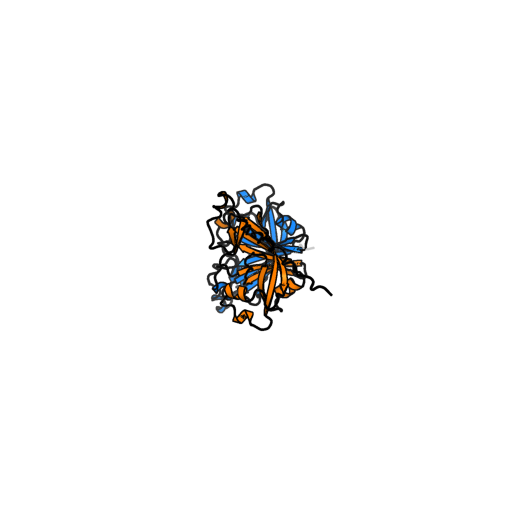 1 34.06 4 ILE B C 1
ATOM 1429 O O . ILE B 1 4 ? -23.594 -71.562 -16.969 1 34.06 4 ILE B O 1
ATOM 1433 N N . LYS B 1 5 ? -25.719 -71.938 -17.406 1 32 5 LYS B N 1
ATOM 1434 C CA . LYS B 1 5 ? -25.969 -71 -18.5 1 32 5 LYS B CA 1
ATOM 1435 C C . LYS B 1 5 ? -25.938 -69.562 -18.016 1 32 5 LYS B C 1
ATOM 1437 O O . LYS B 1 5 ? -26.672 -69.188 -17.109 1 32 5 LYS B O 1
ATOM 1442 N N . LEU B 1 6 ? -24.797 -68.938 -18.219 1 29.8 6 LEU B N 1
ATOM 1443 C CA . LEU B 1 6 ? -24.438 -67.562 -17.891 1 29.8 6 LEU B CA 1
ATOM 1444 C C . LEU B 1 6 ? -25.422 -66.562 -18.5 1 29.8 6 LEU B C 1
ATOM 1446 O O . LEU B 1 6 ? -25.594 -66.5 -19.719 1 29.8 6 LEU B O 1
ATOM 1450 N N . VAL B 1 7 ? -26.578 -66.375 -17.828 1 31.56 7 VAL B N 1
ATOM 1451 C CA . VAL B 1 7 ? -27.641 -65.5 -18.359 1 31.56 7 VAL B CA 1
ATOM 1452 C C . VAL B 1 7 ? -27.078 -64.125 -18.625 1 31.56 7 VAL B C 1
ATOM 1454 O O . VAL B 1 7 ? -26.344 -63.594 -17.797 1 31.56 7 VAL B O 1
ATOM 1457 N N . PRO B 1 8 ? -27.047 -63.719 -19.906 1 31.14 8 PRO B N 1
ATOM 1458 C CA . PRO B 1 8 ? -26.469 -62.469 -20.406 1 31.14 8 PRO B CA 1
ATOM 1459 C C . PRO B 1 8 ? -27.156 -61.25 -19.828 1 31.14 8 PRO B C 1
ATOM 1461 O O . PRO B 1 8 ? -28.375 -61.156 -19.828 1 31.14 8 PRO B O 1
ATOM 1464 N N . GLY B 1 9 ? -26.781 -60.844 -18.594 1 24.62 9 GLY B N 1
ATOM 1465 C CA . GLY B 1 9 ? -27.375 -59.719 -17.906 1 24.62 9 GLY B CA 1
ATOM 1466 C C . GLY B 1 9 ? -27.594 -58.5 -18.812 1 24.62 9 GLY B C 1
ATOM 1467 O O . GLY B 1 9 ? -26.953 -58.375 -19.859 1 24.62 9 GLY B O 1
ATOM 1468 N N . ARG B 1 10 ? -28.859 -58.031 -18.734 1 29.36 10 ARG B N 1
ATOM 1469 C CA . ARG B 1 10 ? -29.516 -56.906 -19.375 1 29.36 10 ARG B CA 1
ATOM 1470 C C . ARG B 1 10 ? -28.625 -55.656 -19.359 1 29.36 10 ARG B C 1
ATOM 1472 O O . ARG B 1 10 ? -27.812 -55.469 -18.453 1 29.36 10 ARG B O 1
ATOM 1479 N N . GLY B 1 11 ? -28.484 -55.031 -20.562 1 24.67 11 GLY B N 1
ATOM 1480 C CA . GLY B 1 11 ? -27.797 -53.875 -21.109 1 24.67 11 GLY B CA 1
ATOM 1481 C C . GLY B 1 11 ? -28.109 -52.594 -20.359 1 24.67 11 GLY B C 1
ATOM 1482 O O . GLY B 1 11 ? -29.266 -52.281 -20.125 1 24.67 11 GLY B O 1
ATOM 1483 N N . LEU B 1 12 ? -27.406 -52.312 -19.219 1 28.8 12 LEU B N 1
ATOM 1484 C CA . LEU B 1 12 ? -27.5 -51.062 -18.453 1 28.8 12 LEU B CA 1
ATOM 1485 C C . LEU B 1 12 ? -27.641 -49.875 -19.375 1 28.8 12 LEU B C 1
ATOM 1487 O O . LEU B 1 12 ? -26.906 -49.75 -20.359 1 28.8 12 LEU B O 1
ATOM 1491 N N . SER B 1 13 ? -28.891 -49.406 -19.438 1 26.56 13 SER B N 1
ATOM 1492 C CA . SER B 1 13 ? -29.344 -48.156 -20.047 1 26.56 13 SER B CA 1
ATOM 1493 C C . SER B 1 13 ? -28.406 -47 -19.75 1 26.56 13 SER B C 1
ATOM 1495 O O . SER B 1 13 ? -27.859 -46.906 -18.656 1 26.56 13 SER B O 1
ATOM 1497 N N . GLN B 1 14 ? -27.719 -46.5 -20.797 1 23.73 14 GLN B N 1
ATOM 1498 C CA . GLN B 1 14 ? -26.828 -45.344 -20.938 1 23.73 14 GLN B CA 1
ATOM 1499 C C . GLN B 1 14 ? -27.453 -44.094 -20.359 1 23.73 14 GLN B C 1
ATOM 1501 O O . GLN B 1 14 ? -28.422 -43.562 -20.906 1 23.73 14 GLN B O 1
ATOM 1506 N N . ARG B 1 15 ? -27.734 -44.094 -19.031 1 26.98 15 ARG B N 1
ATOM 1507 C CA . ARG B 1 15 ? -28.188 -42.812 -18.469 1 26.98 15 ARG B CA 1
ATOM 1508 C C . ARG B 1 15 ? -27.375 -41.656 -19.016 1 26.98 15 ARG B C 1
ATOM 1510 O O . ARG B 1 15 ? -26.141 -41.719 -19.062 1 26.98 15 ARG B O 1
ATOM 1517 N N . GLY B 1 16 ? -28.016 -40.906 -19.984 1 24.69 16 GLY B N 1
ATOM 1518 C CA . GLY B 1 16 ? -27.60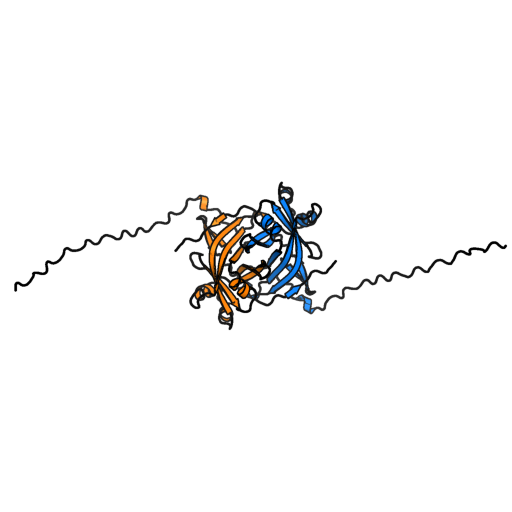9 -39.656 -20.578 1 24.69 16 GLY B CA 1
ATOM 1519 C C . GLY B 1 16 ? -27.125 -38.625 -19.547 1 24.69 16 GLY B C 1
ATOM 1520 O O . GLY B 1 16 ? -27.828 -38.312 -18.594 1 24.69 16 GLY B O 1
ATOM 1521 N N . LEU B 1 17 ? -25.828 -38.688 -19.172 1 27.42 17 LEU B N 1
ATOM 1522 C CA . LEU B 1 17 ? -25.188 -37.625 -18.391 1 27.42 17 LEU B CA 1
ATOM 1523 C C . LEU B 1 17 ? -25.562 -36.25 -18.922 1 27.42 17 LEU B C 1
ATOM 1525 O O . LEU B 1 17 ? -25.188 -35.906 -20.047 1 27.42 17 LEU B O 1
ATOM 1529 N N . VAL B 1 18 ? -26.812 -35.844 -18.641 1 25.92 18 VAL B N 1
ATOM 1530 C CA . VAL B 1 18 ? -27.172 -34.469 -18.906 1 25.92 18 VAL B CA 1
ATOM 1531 C C . VAL B 1 18 ? -26.062 -33.531 -18.391 1 25.92 18 VAL B C 1
ATOM 1533 O O . VAL B 1 18 ? -25.656 -33.656 -17.219 1 25.92 18 VAL B O 1
ATOM 1536 N N . SER B 1 19 ? -25.125 -33.219 -19.25 1 26.31 19 SER B N 1
ATOM 1537 C CA . SER B 1 19 ? -24.172 -32.125 -19.047 1 26.31 19 SER B CA 1
ATOM 1538 C C . SER B 1 19 ? -24.844 -30.875 -18.516 1 26.31 19 SER B C 1
ATOM 1540 O O . SER B 1 19 ? -25.625 -30.234 -19.234 1 26.31 19 SER B O 1
ATOM 1542 N N . ILE B 1 20 ? -25.344 -30.922 -17.328 1 25.7 20 ILE B N 1
ATOM 1543 C CA . ILE B 1 20 ? -25.797 -29.641 -16.797 1 25.7 20 ILE B CA 1
ATOM 1544 C C . ILE B 1 20 ? -24.719 -28.594 -17 1 25.7 20 ILE B C 1
ATOM 1546 O O . ILE B 1 20 ? -23.672 -28.625 -16.344 1 25.7 20 ILE B O 1
ATOM 1550 N N . ALA B 1 21 ? -24.422 -28.281 -18.234 1 29.14 21 ALA B N 1
ATOM 1551 C CA . ALA B 1 21 ? -23.734 -27 -18.422 1 29.14 21 ALA B CA 1
ATOM 1552 C C . ALA B 1 21 ? -24.406 -25.891 -17.641 1 29.14 21 ALA B C 1
ATOM 1554 O O . ALA B 1 21 ? -25.516 -25.484 -17.953 1 29.14 21 ALA B O 1
ATOM 1555 N N . ARG B 1 22 ? -24.266 -25.984 -16.312 1 28.33 22 ARG B N 1
ATOM 1556 C CA . ARG B 1 22 ? -24.703 -24.812 -15.586 1 28.33 22 ARG B CA 1
ATOM 1557 C C . ARG B 1 22 ? -24.281 -23.531 -16.312 1 28.33 22 ARG B C 1
ATOM 1559 O O . ARG B 1 22 ? -23.094 -23.281 -16.469 1 28.33 22 ARG B O 1
ATOM 1566 N N . HIS B 1 23 ? -25.109 -23.094 -17.234 1 27.58 23 HIS B N 1
ATOM 1567 C CA . HIS B 1 23 ? -25.078 -21.734 -17.766 1 27.58 23 HIS B CA 1
ATOM 1568 C C . HIS B 1 23 ? -24.953 -20.719 -16.641 1 27.58 23 HIS B C 1
ATOM 1570 O O . HIS B 1 23 ? -25.828 -20.641 -15.766 1 27.58 23 HIS B O 1
ATOM 1576 N N . CYS B 1 24 ? -23.766 -20.422 -16.25 1 30.06 24 CYS B N 1
ATOM 1577 C CA . CYS B 1 24 ? -23.578 -19.156 -15.523 1 30.06 24 CYS B CA 1
ATOM 1578 C C . CYS B 1 24 ? -24.391 -18.047 -16.156 1 30.06 24 CYS B C 1
ATOM 1580 O O . CYS B 1 24 ? -24.188 -17.688 -17.312 1 30.06 24 CYS B O 1
ATOM 1582 N N . MET B 1 25 ? -25.672 -18.016 -15.969 1 30.5 25 MET B N 1
ATOM 1583 C CA . MET B 1 25 ? -26.5 -16.906 -16.438 1 30.5 25 MET B CA 1
ATOM 1584 C C . MET B 1 25 ? -25.766 -15.578 -16.297 1 30.5 25 MET B C 1
ATOM 1586 O O . MET B 1 25 ? -25.047 -15.359 -15.312 1 30.5 25 MET B O 1
ATOM 1590 N N . PRO B 1 26 ? -25.688 -14.867 -17.484 1 30.09 26 PRO B N 1
ATOM 1591 C CA . PRO B 1 26 ? -25.062 -13.539 -17.484 1 30.09 26 PRO B CA 1
ATOM 1592 C C . PRO B 1 26 ? -25.719 -12.586 -16.484 1 30.09 26 PRO B C 1
ATOM 1594 O O . PRO B 1 26 ? -26.953 -12.586 -16.344 1 30.09 26 PRO B O 1
ATOM 1597 N N . PRO B 1 27 ? -25.156 -12.352 -15.391 1 29.44 27 PRO B N 1
ATOM 1598 C CA . PRO B 1 27 ? -25.828 -11.383 -14.523 1 29.44 27 PRO B CA 1
ATOM 1599 C C . PRO B 1 27 ? -26.406 -10.195 -15.297 1 29.44 27 PRO B C 1
ATOM 1601 O O . PRO B 1 27 ? -25.969 -9.914 -16.422 1 29.44 27 PRO B O 1
ATOM 1604 N N . SER B 1 28 ? -27.562 -9.609 -14.977 1 27.23 28 SER B N 1
ATOM 1605 C CA . SER B 1 28 ? -28.328 -8.469 -15.484 1 27.23 28 SER B CA 1
ATOM 1606 C C . SER B 1 28 ? -27.422 -7.285 -15.789 1 27.23 28 SER B C 1
ATOM 1608 O O . SER B 1 28 ? -26.312 -7.188 -15.25 1 27.23 28 SER B O 1
ATOM 1610 N N . LEU B 1 29 ? -27.906 -6.18 -16.719 1 28.52 29 LEU B N 1
ATOM 1611 C CA . LEU B 1 29 ? -27.375 -4.992 -17.375 1 28.52 29 LEU B CA 1
ATOM 1612 C C . LEU B 1 29 ? -26.641 -4.098 -16.391 1 28.52 29 LEU B C 1
ATOM 1614 O O . LEU B 1 29 ? -26.016 -3.105 -16.797 1 28.52 29 LEU B O 1
ATOM 1618 N N . ALA B 1 30 ? -27.344 -3.77 -15.359 1 27.88 30 ALA B N 1
ATOM 1619 C CA . ALA B 1 30 ? -26.797 -2.701 -14.531 1 27.88 30 ALA B CA 1
ATOM 1620 C C . ALA B 1 30 ? -25.328 -2.961 -14.211 1 27.88 30 ALA B C 1
ATOM 1622 O O . ALA B 1 30 ? -24.781 -2.389 -13.266 1 27.88 30 ALA B O 1
ATOM 1623 N N . ALA B 1 31 ? -24.781 -4.035 -14.719 1 31.73 31 ALA B N 1
ATOM 1624 C CA . ALA B 1 31 ? -23.406 -4.535 -14.727 1 31.73 31 ALA B CA 1
ATOM 1625 C C . ALA B 1 31 ? -22.484 -3.611 -15.531 1 31.73 31 ALA B C 1
ATOM 1627 O O . ALA B 1 31 ? -21.312 -3.918 -15.734 1 31.73 31 ALA B O 1
ATOM 1628 N N . HIS B 1 32 ? -23.016 -2.717 -16.453 1 30.5 32 HIS B N 1
ATOM 1629 C CA . HIS B 1 32 ? -22.188 -2.096 -17.469 1 30.5 32 HIS B CA 1
ATOM 1630 C C . HIS B 1 32 ? -21.047 -1.294 -16.844 1 30.5 32 HIS B C 1
ATOM 1632 O O . HIS B 1 32 ? -19.922 -1.311 -17.344 1 30.5 32 HIS B O 1
ATOM 1638 N N . ALA B 1 33 ? -21.531 -0.112 -16.188 1 31.05 33 ALA B N 1
ATOM 1639 C CA . ALA B 1 33 ? -20.734 1.117 -16.219 1 31.05 33 ALA B CA 1
ATOM 1640 C C . ALA B 1 33 ? -19.391 0.917 -15.531 1 31.05 33 ALA B C 1
ATOM 1642 O O . ALA B 1 33 ? -18.672 1.886 -15.266 1 31.05 33 ALA B O 1
ATOM 1643 N N . LEU B 1 34 ? -19.219 -0.06 -14.742 1 35.34 34 LEU B N 1
ATOM 1644 C CA . LEU B 1 34 ? -17.875 0.201 -14.242 1 35.34 34 LEU B CA 1
ATOM 1645 C C . LEU B 1 34 ? -16.859 0.212 -15.375 1 35.34 34 LEU B C 1
ATOM 1647 O O . LEU B 1 34 ? -16.297 -0.828 -15.711 1 35.34 34 LEU B O 1
ATOM 1651 N N . GLU B 1 35 ? -17.266 0.645 -16.719 1 34.12 35 GLU B N 1
ATOM 1652 C CA . GLU B 1 35 ? -16.406 0.698 -17.891 1 34.12 35 GLU B CA 1
ATOM 1653 C C . GLU B 1 35 ? -15.039 1.289 -17.547 1 34.12 35 GLU B C 1
ATOM 1655 O O . GLU B 1 35 ? -14.016 0.822 -18.031 1 34.12 35 GLU B O 1
ATOM 1660 N N . THR B 1 36 ? -15 2.596 -17.406 1 33.72 36 THR B N 1
ATOM 1661 C CA . THR B 1 36 ? -14.047 3.596 -17.875 1 33.72 36 THR B CA 1
ATOM 1662 C C . THR B 1 36 ? -12.625 3.221 -17.469 1 33.72 36 THR B C 1
ATOM 1664 O O . THR B 1 36 ? -11.688 3.361 -18.266 1 33.72 36 THR B O 1
ATOM 1667 N N . ALA B 1 37 ? -12.109 3.928 -16.531 1 31.64 37 ALA B N 1
ATOM 1668 C CA . ALA B 1 37 ? -10.734 4.406 -16.469 1 31.64 37 ALA B CA 1
ATOM 1669 C C . ALA B 1 37 ? -9.75 3.283 -16.797 1 31.64 37 ALA B C 1
ATOM 1671 O O . ALA B 1 37 ? -8.891 3.43 -17.672 1 31.64 37 ALA B O 1
ATOM 1672 N N . ALA B 1 38 ? -8.68 2.982 -16 1 37.34 38 ALA B N 1
ATOM 1673 C CA . ALA B 1 38 ? -7.398 2.322 -16.25 1 37.34 38 ALA B CA 1
ATOM 1674 C C . ALA B 1 38 ? -7.602 0.971 -16.922 1 37.34 38 ALA B C 1
ATOM 1676 O O . ALA B 1 38 ? -8.5 0.213 -16.562 1 37.34 38 ALA B O 1
ATOM 1677 N N . ASP B 1 39 ? -7.199 0.443 -18.141 1 42.66 39 ASP B N 1
ATOM 1678 C CA . ASP B 1 39 ? -6.18 -0.54 -18.5 1 42.66 39 ASP B CA 1
ATOM 1679 C C . ASP B 1 39 ? -5.578 -1.187 -17.25 1 42.66 39 ASP B C 1
ATOM 1681 O O . ASP B 1 39 ? -4.719 -0.596 -16.594 1 42.66 39 ASP B O 1
ATOM 1685 N N . ALA B 1 40 ? -6.445 -1.635 -16.297 1 45.84 40 ALA B N 1
ATOM 1686 C CA . ALA B 1 40 ? -6.918 -1.874 -14.938 1 45.84 40 ALA B CA 1
ATOM 1687 C C . ALA B 1 40 ? -5.98 -2.822 -14.195 1 45.84 40 ALA B C 1
ATOM 1689 O O . ALA B 1 40 ? -5.648 -3.898 -14.695 1 45.84 40 ALA B O 1
ATOM 1690 N N . ILE B 1 41 ? -5.125 -2.266 -13.438 1 53.75 41 ILE B N 1
ATOM 1691 C CA . ILE B 1 41 ? -4.488 -3.096 -12.414 1 53.75 41 ILE B CA 1
ATOM 1692 C C . ILE B 1 41 ? -5.449 -4.191 -11.969 1 53.75 41 ILE B C 1
ATOM 1694 O O . ILE B 1 41 ? -5.074 -5.363 -11.891 1 53.75 41 ILE B O 1
ATOM 1698 N N . VAL B 1 42 ? -6.844 -3.814 -11.688 1 54.41 42 VAL B N 1
ATOM 1699 C CA . VAL B 1 42 ? -7.891 -4.766 -11.336 1 54.41 42 VAL B CA 1
ATOM 1700 C C . VAL B 1 42 ? -9.195 -4.379 -12.039 1 54.41 42 VAL B C 1
ATOM 1702 O O . VAL B 1 42 ? -9.484 -3.195 -12.219 1 54.41 42 VAL B O 1
ATOM 1705 N N . HIS B 1 43 ? -9.625 -5.234 -12.906 1 59.31 43 HIS B N 1
ATOM 1706 C CA . HIS B 1 43 ? -10.93 -5.027 -13.516 1 59.31 43 HIS B CA 1
ATOM 1707 C C . HIS B 1 43 ? -12.023 -5.762 -12.742 1 59.31 43 HIS B C 1
ATOM 1709 O O . HIS B 1 43 ? -11.898 -6.957 -12.477 1 59.31 43 HIS B O 1
ATOM 1715 N N . VAL B 1 44 ? -12.688 -4.906 -12.117 1 58.56 44 VAL B N 1
ATOM 1716 C CA . VAL B 1 44 ? -13.867 -5.477 -11.484 1 58.56 44 VAL B CA 1
ATOM 1717 C C . VAL B 1 44 ? -15.016 -5.559 -12.492 1 58.56 44 VAL B C 1
ATOM 1719 O O . VAL B 1 44 ? -15.422 -4.543 -13.055 1 58.56 44 VAL B O 1
ATOM 1722 N N . CYS B 1 45 ? -15.273 -6.754 -12.906 1 57.22 45 CYS B N 1
ATOM 1723 C CA . CYS B 1 45 ? -16.328 -6.98 -13.883 1 57.22 45 CYS B CA 1
ATOM 1724 C C . CYS B 1 45 ? -17.703 -6.742 -13.273 1 57.22 45 CYS B C 1
ATOM 1726 O O . CYS B 1 45 ? -17.875 -6.867 -12.062 1 57.22 45 CYS B O 1
ATOM 1728 N N . PRO B 1 46 ? -18.547 -6.156 -14.117 1 51 46 PRO B N 1
ATOM 1729 C CA . PRO B 1 46 ? -19.922 -5.934 -13.656 1 51 46 PRO B CA 1
ATOM 1730 C C . PRO B 1 46 ? -20.5 -7.137 -12.922 1 51 46 PRO B C 1
ATOM 1732 O O . PRO B 1 46 ? -21.328 -6.973 -12.023 1 51 46 PRO B O 1
ATOM 1735 N N . ALA B 1 47 ? -20.109 -8.258 -13.273 1 51.72 47 ALA B N 1
ATOM 1736 C CA . ALA B 1 47 ? -20.625 -9.461 -12.625 1 51.72 47 ALA B CA 1
ATOM 1737 C C . ALA B 1 47 ? -19.953 -9.672 -11.266 1 51.72 47 ALA B C 1
ATOM 1739 O O . ALA B 1 47 ? -20.188 -10.695 -10.609 1 51.72 47 ALA B O 1
ATOM 1740 N N . GLY B 1 48 ? -19.25 -8.664 -10.852 1 53.59 48 GLY B N 1
ATOM 1741 C CA . GLY B 1 48 ? -18.625 -8.734 -9.547 1 53.59 48 GLY B CA 1
ATOM 1742 C C . GLY B 1 48 ? -17.297 -9.484 -9.562 1 53.59 48 GLY B C 1
ATOM 1743 O O . GLY B 1 48 ? -16.797 -9.891 -8.516 1 53.59 48 GLY B O 1
ATOM 1744 N N . THR B 1 49 ? -16.953 -9.828 -10.828 1 58.66 49 THR B N 1
ATOM 1745 C CA . THR B 1 49 ? -15.711 -10.586 -10.891 1 58.66 49 THR B CA 1
ATOM 1746 C C . THR B 1 49 ? -14.516 -9.648 -11.016 1 58.66 49 THR B C 1
ATOM 1748 O O . THR B 1 49 ? -14.633 -8.547 -11.562 1 58.66 49 THR B O 1
ATOM 1751 N N . VAL B 1 50 ? -13.539 -9.938 -10.25 1 64.5 50 VAL B N 1
ATOM 1752 C CA . VAL B 1 50 ? -12.273 -9.203 -10.289 1 64.5 50 VAL B CA 1
ATOM 1753 C C . VAL B 1 50 ? -11.359 -9.805 -11.344 1 64.5 50 VAL B C 1
ATOM 1755 O O . VAL B 1 50 ? -11.266 -11.031 -11.469 1 64.5 50 VAL B O 1
ATOM 1758 N N . LYS B 1 51 ? -10.945 -8.961 -12.289 1 66.31 51 LYS B N 1
ATOM 1759 C CA . LYS B 1 51 ? -9.844 -9.336 -13.172 1 66.31 51 LYS B CA 1
ATOM 1760 C C . LYS B 1 51 ? -8.633 -8.43 -12.953 1 66.31 51 LYS B C 1
ATOM 1762 O O . LYS B 1 51 ? -8.789 -7.227 -12.719 1 66.31 51 LYS B O 1
ATOM 1767 N N . THR B 1 52 ? -7.543 -9.164 -12.844 1 68.44 52 THR B N 1
ATOM 1768 C CA . THR B 1 52 ? -6.355 -8.328 -12.75 1 68.44 52 THR B CA 1
ATOM 1769 C C . THR B 1 52 ? -5.98 -7.75 -14.109 1 68.44 52 THR B C 1
ATOM 1771 O O . THR B 1 52 ? -6.047 -8.453 -15.125 1 68.44 52 THR B O 1
ATOM 1774 N N . GLY B 1 53 ? -5.816 -6.531 -14.211 1 77.31 53 GLY B N 1
ATOM 1775 C CA . GLY B 1 53 ? -5.375 -5.883 -15.43 1 77.31 53 GLY B CA 1
ATOM 1776 C C . GLY B 1 53 ? -3.982 -6.305 -15.859 1 77.31 53 GLY B C 1
ATOM 1777 O O . GLY B 1 53 ? -3.596 -7.461 -15.688 1 77.31 53 GLY B O 1
ATOM 1778 N N . THR B 1 54 ? -3.328 -5.52 -16.547 1 81.94 54 THR B N 1
ATOM 1779 C CA . THR B 1 54 ? -2.035 -5.844 -17.141 1 81.94 54 THR B CA 1
ATOM 1780 C C . THR B 1 54 ? -0.896 -5.359 -16.25 1 81.94 54 THR B C 1
ATOM 1782 O O . THR B 1 54 ? 0.277 -5.566 -16.562 1 81.94 54 THR B O 1
ATOM 1785 N N . ALA B 1 55 ? -1.267 -4.824 -15.125 1 90.56 55 ALA B N 1
ATOM 1786 C CA . ALA B 1 55 ? -0.211 -4.312 -14.258 1 90.56 55 ALA B CA 1
ATOM 1787 C C . ALA B 1 55 ? 0.703 -5.438 -13.781 1 90.56 55 ALA B C 1
ATOM 1789 O O . ALA B 1 55 ? 0.235 -6.535 -13.469 1 90.56 55 ALA B O 1
ATOM 1790 N N . VAL B 1 56 ? 1.974 -5.098 -13.703 1 94.81 56 VAL B N 1
ATOM 1791 C CA . VAL B 1 56 ? 2.922 -6.156 -13.367 1 94.81 56 VAL B CA 1
ATOM 1792 C C . VAL B 1 56 ? 3.336 -6.035 -11.906 1 94.81 56 VAL B C 1
ATOM 1794 O O . VAL B 1 56 ? 3.984 -6.934 -11.359 1 94.81 56 VAL B O 1
ATOM 1797 N N . GLN B 1 57 ? 2.961 -4.934 -11.242 1 95.94 57 GLN B N 1
ATOM 1798 C CA . GLN B 1 57 ? 3.287 -4.754 -9.828 1 95.94 57 GLN B CA 1
ATOM 1799 C C . GLN B 1 57 ? 2.033 -4.473 -9.008 1 95.94 57 GLN B C 1
ATOM 1801 O O . GLN B 1 57 ? 1.04 -3.969 -9.531 1 95.94 57 GLN B O 1
ATOM 1806 N N . CYS B 1 58 ? 2.115 -4.836 -7.777 1 95.88 58 CYS B N 1
ATOM 1807 C CA . CYS B 1 58 ? 1.161 -4.48 -6.734 1 95.88 58 CYS B CA 1
ATOM 1808 C C . CYS B 1 58 ? 1.88 -4.047 -5.461 1 95.88 58 CYS B C 1
ATOM 1810 O O . CYS B 1 58 ? 3.109 -4.094 -5.391 1 95.88 58 CYS B O 1
ATOM 1812 N N . VAL B 1 59 ? 1.112 -3.514 -4.527 1 97.44 59 VAL B N 1
ATOM 1813 C CA . VAL B 1 59 ? 1.661 -3.188 -3.215 1 97.44 59 VAL B CA 1
ATOM 1814 C C . VAL B 1 59 ? 1.328 -4.301 -2.225 1 97.44 59 VAL B C 1
ATOM 1816 O O . VAL B 1 59 ? 0.155 -4.602 -1.989 1 97.44 59 VAL B O 1
ATOM 1819 N N . LEU B 1 60 ? 2.33 -4.879 -1.66 1 98.81 60 LEU B N 1
ATOM 1820 C CA . LEU B 1 60 ? 2.184 -5.859 -0.587 1 98.81 60 LEU B CA 1
ATOM 1821 C C . LEU B 1 60 ? 2.314 -5.191 0.778 1 98.81 60 LEU B C 1
ATOM 1823 O O . LEU B 1 60 ? 3.24 -4.41 1.006 1 98.81 60 LEU B O 1
ATOM 1827 N N . ALA B 1 61 ? 1.402 -5.488 1.631 1 98.94 61 ALA B N 1
ATOM 1828 C CA . ALA B 1 61 ? 1.56 -5.102 3.029 1 98.94 61 ALA B CA 1
ATOM 1829 C C . ALA B 1 61 ? 1.733 -6.328 3.922 1 98.94 61 ALA B C 1
ATOM 1831 O O . ALA B 1 61 ? 0.992 -7.305 3.795 1 98.94 61 ALA B O 1
ATOM 1832 N N . THR B 1 62 ? 2.695 -6.324 4.766 1 98.88 62 THR B N 1
ATOM 1833 C CA . THR B 1 62 ? 2.988 -7.324 5.789 1 98.88 62 THR B CA 1
ATOM 1834 C C . THR B 1 62 ? 3.102 -6.672 7.164 1 98.88 62 THR B C 1
ATOM 1836 O O . THR B 1 62 ? 2.959 -5.453 7.293 1 98.88 62 THR B O 1
ATOM 1839 N N . THR B 1 63 ? 3.273 -7.496 8.172 1 98.56 63 THR B N 1
ATOM 1840 C CA . THR B 1 63 ? 3.457 -7.012 9.531 1 98.56 63 THR B CA 1
ATOM 1841 C C . THR B 1 63 ? 4.816 -7.438 10.078 1 98.56 63 THR B C 1
ATOM 1843 O O . THR B 1 63 ? 5.199 -8.602 9.969 1 98.56 63 THR B O 1
ATOM 1846 N N . ASP B 1 64 ? 5.504 -6.465 10.672 1 97.94 64 ASP B N 1
ATOM 1847 C CA . ASP B 1 64 ? 6.828 -6.801 11.188 1 97.94 64 ASP B CA 1
ATOM 1848 C C . ASP B 1 64 ? 6.742 -7.301 12.633 1 97.94 64 ASP B C 1
ATOM 1850 O O . ASP B 1 64 ? 5.648 -7.547 13.141 1 97.94 64 ASP B O 1
ATOM 1854 N N . ALA B 1 65 ? 7.871 -7.496 13.242 1 96.44 65 ALA B N 1
ATOM 1855 C CA . ALA B 1 65 ? 7.953 -8.102 14.57 1 96.44 65 ALA B CA 1
ATOM 1856 C C . ALA B 1 65 ? 7.34 -7.191 15.625 1 96.44 65 ALA B C 1
ATOM 1858 O O . ALA B 1 65 ? 6.875 -7.66 16.672 1 96.44 65 ALA B O 1
ATOM 1859 N N . ASP B 1 66 ? 7.301 -5.895 15.359 1 96.38 66 ASP B N 1
ATOM 1860 C CA . ASP B 1 66 ? 6.715 -4.922 16.281 1 96.38 66 ASP B CA 1
ATOM 1861 C C . ASP B 1 66 ? 5.238 -4.688 15.961 1 96.38 66 ASP B C 1
ATOM 1863 O O . ASP B 1 66 ? 4.637 -3.73 16.453 1 96.38 66 ASP B O 1
ATOM 1867 N N . LEU B 1 67 ? 4.742 -5.461 15.047 1 96.12 67 LEU B N 1
ATOM 1868 C CA . LEU B 1 67 ? 3.34 -5.445 14.641 1 96.12 67 LEU B CA 1
ATOM 1869 C C . LEU B 1 67 ? 3.023 -4.188 13.836 1 96.12 67 LEU B C 1
ATOM 1871 O O . LEU B 1 67 ? 1.868 -3.762 13.773 1 96.12 67 LEU B O 1
ATOM 1875 N N . ALA B 1 68 ? 4.07 -3.588 13.32 1 98.06 68 ALA B N 1
ATOM 1876 C CA . ALA B 1 68 ? 3.883 -2.445 12.422 1 98.06 68 ALA B CA 1
ATOM 1877 C C . ALA B 1 68 ? 3.693 -2.9 10.984 1 98.06 68 ALA B C 1
ATOM 1879 O O . ALA B 1 68 ? 4.375 -3.82 10.523 1 98.06 68 ALA B O 1
ATOM 1880 N N . PRO B 1 69 ? 2.764 -2.264 10.328 1 98.75 69 PRO B N 1
ATOM 1881 C CA . PRO B 1 69 ? 2.59 -2.629 8.922 1 98.75 69 PRO B CA 1
ATOM 1882 C C . PRO B 1 69 ? 3.717 -2.107 8.031 1 98.75 69 PRO B C 1
ATOM 1884 O O . PRO B 1 69 ? 4.195 -0.988 8.234 1 98.75 69 PRO B O 1
ATOM 1887 N N . CYS B 1 70 ? 4.18 -2.936 7.098 1 98.75 70 CYS B N 1
ATOM 1888 C CA . CYS B 1 70 ? 5.184 -2.617 6.09 1 98.75 70 CYS B CA 1
ATOM 1889 C C . CYS B 1 70 ? 4.605 -2.75 4.684 1 98.75 70 CYS B C 1
ATOM 1891 O O . CYS B 1 70 ? 3.686 -3.535 4.457 1 98.75 70 CYS B O 1
ATOM 1893 N N . GLN B 1 71 ? 5.168 -1.939 3.777 1 98.75 71 GLN B N 1
ATOM 1894 C CA . GLN B 1 71 ? 4.66 -1.963 2.412 1 98.75 71 GLN B CA 1
ATOM 1895 C C . GLN B 1 71 ? 5.789 -2.143 1.403 1 98.75 71 GLN B C 1
ATOM 1897 O O . GLN B 1 71 ? 6.875 -1.583 1.576 1 98.75 71 GLN B O 1
ATOM 1902 N N . TYR B 1 72 ? 5.508 -2.906 0.323 1 98.38 72 TYR B N 1
ATOM 1903 C CA . TYR B 1 72 ? 6.492 -3.246 -0.695 1 98.38 72 TYR B CA 1
ATOM 1904 C C . TYR B 1 72 ? 5.859 -3.271 -2.082 1 98.38 72 TYR B C 1
ATOM 1906 O O . TYR B 1 72 ? 4.723 -3.715 -2.244 1 98.38 72 TYR B O 1
ATOM 1914 N N . LEU B 1 73 ? 6.582 -2.793 -3.074 1 97.25 73 LEU B N 1
ATOM 1915 C CA . LEU B 1 73 ? 6.207 -3.133 -4.445 1 97.25 73 LEU B CA 1
ATOM 1916 C C . LEU B 1 73 ? 6.645 -4.551 -4.789 1 97.25 73 LEU B C 1
ATOM 1918 O O . LEU B 1 73 ? 7.762 -4.957 -4.465 1 97.25 73 LEU B O 1
ATOM 1922 N N . MET B 1 74 ? 5.758 -5.254 -5.449 1 98.25 74 MET B N 1
ATOM 1923 C CA . MET B 1 74 ? 6.039 -6.637 -5.82 1 98.25 74 MET B CA 1
ATOM 1924 C C . MET B 1 74 ? 5.594 -6.922 -7.25 1 98.25 74 MET B C 1
ATOM 1926 O O . MET B 1 74 ? 4.5 -6.52 -7.652 1 98.25 74 MET B O 1
ATOM 1930 N N . ALA B 1 75 ? 6.465 -7.633 -7.957 1 97.94 75 ALA B N 1
ATOM 1931 C CA . ALA B 1 75 ? 5.93 -8.352 -9.109 1 97.94 75 ALA B CA 1
ATOM 1932 C C . ALA B 1 75 ? 4.945 -9.43 -8.672 1 97.94 75 ALA B C 1
ATOM 1934 O O . ALA B 1 75 ? 5.156 -10.094 -7.652 1 97.94 75 ALA B O 1
ATOM 1935 N N . TYR B 1 76 ? 3.891 -9.625 -9.516 1 96.81 76 TYR B N 1
ATOM 1936 C CA . TYR B 1 76 ? 2.902 -10.602 -9.094 1 96.81 76 TYR B CA 1
ATOM 1937 C C . TYR B 1 76 ? 2.326 -11.352 -10.289 1 96.81 76 TYR B C 1
ATOM 1939 O O . TYR B 1 76 ? 2.504 -10.938 -11.438 1 96.81 76 TYR B O 1
ATOM 1947 N N . ALA B 1 77 ? 1.708 -12.43 -9.969 1 95.44 77 ALA B N 1
ATOM 1948 C CA . ALA B 1 77 ? 0.809 -13.164 -10.859 1 95.44 77 ALA B CA 1
ATOM 1949 C C . ALA B 1 77 ? -0.355 -13.773 -10.078 1 95.44 77 ALA B C 1
ATOM 1951 O O . ALA B 1 77 ? -0.331 -13.812 -8.844 1 95.44 77 ALA B O 1
ATOM 1952 N N . THR B 1 78 ? -1.37 -14.188 -10.805 1 92.94 78 THR B N 1
ATOM 1953 C CA . THR B 1 78 ? -2.543 -14.742 -10.141 1 92.94 78 THR B CA 1
ATOM 1954 C C . THR B 1 78 ? -2.93 -16.094 -10.75 1 92.94 78 THR B C 1
ATOM 1956 O O . THR B 1 78 ? -2.596 -16.359 -11.906 1 92.94 78 THR B O 1
ATOM 1959 N N . SER B 1 79 ? -3.572 -16.906 -9.945 1 90 79 SER B N 1
ATOM 1960 C CA . SER B 1 79 ? -4.312 -18.016 -10.523 1 90 79 SER B CA 1
ATOM 1961 C C . SER B 1 79 ? -5.504 -17.531 -11.344 1 90 79 SER B C 1
ATOM 1963 O O . SER B 1 79 ? -5.961 -16.391 -11.164 1 90 79 SER B O 1
ATOM 1965 N N . PRO B 1 80 ? -5.961 -18.344 -12.227 1 84 80 PRO B N 1
ATOM 1966 C CA . PRO B 1 80 ? -7.066 -17.906 -13.078 1 84 80 PRO B CA 1
ATOM 1967 C C . PRO B 1 80 ? -8.328 -17.562 -12.289 1 84 80 PRO B C 1
ATOM 1969 O O . PRO B 1 80 ? -9.062 -16.641 -12.664 1 84 80 PRO B O 1
ATOM 1972 N N . CYS B 1 81 ? -8.586 -18.234 -11.18 1 83.81 81 CYS B N 1
ATOM 1973 C CA . CYS B 1 81 ? -9.805 -18 -10.414 1 83.81 81 CYS B CA 1
ATOM 1974 C C . CYS B 1 81 ? -9.57 -16.969 -9.305 1 83.81 81 CYS B C 1
ATOM 1976 O O . CYS B 1 81 ? -10.445 -16.75 -8.469 1 83.81 81 CYS B O 1
ATOM 1978 N N . LEU B 1 82 ? -8.398 -16.422 -9.188 1 89.06 82 LEU B N 1
ATOM 1979 C CA . LEU B 1 82 ? -8.016 -15.328 -8.305 1 89.06 82 LEU B CA 1
ATOM 1980 C C . LEU B 1 82 ? -8.016 -15.781 -6.848 1 89.06 82 LEU B C 1
ATOM 1982 O O . LEU B 1 82 ? -8.109 -14.961 -5.938 1 89.06 82 LEU B O 1
ATOM 1986 N N . ARG B 1 83 ? -7.824 -17.109 -6.656 1 91.31 83 ARG B N 1
ATOM 1987 C CA . ARG B 1 83 ? -7.742 -17.641 -5.301 1 91.31 83 ARG B CA 1
ATOM 1988 C C . ARG B 1 83 ? -6.316 -17.562 -4.766 1 91.31 83 ARG B C 1
ATOM 1990 O O . ARG B 1 83 ? -6.094 -17.672 -3.559 1 91.31 83 ARG B O 1
ATOM 1997 N N . GLU B 1 84 ? -5.438 -17.438 -5.742 1 94.38 84 GLU B N 1
ATOM 1998 C CA . GLU B 1 84 ? -4.027 -17.391 -5.379 1 94.38 84 GLU B CA 1
ATOM 1999 C C . GLU B 1 84 ? -3.312 -16.234 -6.082 1 94.38 84 GLU B C 1
ATOM 2001 O O . GLU B 1 84 ? -3.568 -15.977 -7.258 1 94.38 84 GLU B O 1
ATOM 2006 N N . ILE B 1 85 ? -2.479 -15.617 -5.383 1 95.88 85 ILE B N 1
ATOM 2007 C CA . ILE B 1 85 ? -1.544 -14.633 -5.918 1 95.88 85 ILE B CA 1
ATOM 2008 C C . ILE B 1 85 ? -0.112 -15.055 -5.594 1 95.88 85 ILE B C 1
ATOM 2010 O O . ILE B 1 85 ? 0.175 -15.5 -4.48 1 95.88 85 ILE B O 1
ATOM 2014 N N . PHE B 1 86 ? 0.71 -14.938 -6.59 1 97.38 86 PHE B N 1
ATOM 2015 C CA . PHE B 1 86 ? 2.104 -15.336 -6.434 1 97.38 86 PHE B CA 1
ATOM 2016 C C . PHE B 1 86 ? 3.021 -14.117 -6.477 1 97.38 86 PHE B C 1
ATOM 2018 O O . PHE B 1 86 ? 2.855 -13.242 -7.324 1 97.38 86 PHE B O 1
ATOM 2025 N N . VAL B 1 87 ? 3.98 -14.078 -5.555 1 98.31 87 VAL B N 1
ATOM 2026 C CA . VAL B 1 87 ? 5.043 -13.086 -5.551 1 98.31 87 VAL B CA 1
ATOM 2027 C C . VAL B 1 87 ? 6.391 -13.766 -5.316 1 98.31 87 VAL B C 1
ATOM 2029 O O . VAL B 1 87 ? 6.449 -14.875 -4.777 1 98.31 87 VAL B O 1
ATOM 2032 N N . ALA B 1 88 ? 7.453 -13.109 -5.746 1 97.88 88 ALA B N 1
ATOM 2033 C CA . ALA B 1 88 ? 8.797 -13.664 -5.59 1 97.88 88 ALA B CA 1
ATOM 2034 C C . ALA B 1 88 ? 9.711 -12.672 -4.863 1 97.88 88 ALA B C 1
ATOM 2036 O O . ALA B 1 88 ? 9.641 -11.469 -5.098 1 97.88 88 ALA B O 1
ATOM 2037 N N . THR B 1 89 ? 10.555 -13.148 -4.008 1 98.12 89 THR B N 1
ATOM 2038 C CA . THR B 1 89 ? 11.492 -12.328 -3.264 1 98.12 89 THR B CA 1
ATOM 2039 C C . THR B 1 89 ? 12.633 -13.172 -2.701 1 98.12 89 THR B C 1
ATOM 2041 O O . THR B 1 89 ? 12.469 -14.375 -2.48 1 98.12 89 THR B O 1
ATOM 2044 N N . PRO B 1 90 ? 13.789 -12.594 -2.537 1 97.62 90 PRO B N 1
ATOM 2045 C CA . PRO B 1 90 ? 14.828 -13.328 -1.81 1 97.62 90 PRO B CA 1
ATOM 2046 C C . PRO B 1 90 ? 14.391 -13.727 -0.403 1 97.62 90 PRO B C 1
ATOM 2048 O O . PRO B 1 90 ? 13.727 -12.953 0.289 1 97.62 90 PRO B O 1
ATOM 2051 N N . LEU B 1 91 ? 14.758 -14.891 0.016 1 96.94 91 LEU B N 1
ATOM 2052 C CA . LEU B 1 91 ? 14.383 -15.422 1.324 1 96.94 91 LEU B CA 1
ATOM 2053 C C . LEU B 1 91 ? 14.969 -14.562 2.441 1 96.94 91 LEU B C 1
ATOM 2055 O O . LEU B 1 91 ? 14.422 -14.523 3.549 1 96.94 91 LEU B O 1
ATOM 2059 N N . GLN B 1 92 ? 16.016 -13.812 2.17 1 96.62 92 GLN B N 1
ATOM 2060 C CA . GLN B 1 92 ? 16.656 -12.984 3.184 1 96.62 92 GLN B CA 1
ATOM 2061 C C . GLN B 1 92 ? 15.984 -11.625 3.293 1 96.62 92 GLN B C 1
ATOM 2063 O O . GLN B 1 92 ? 16.25 -10.859 4.223 1 96.62 92 GLN B O 1
ATOM 2068 N N . ALA B 1 93 ? 15.172 -11.328 2.344 1 97.69 93 ALA B N 1
ATOM 2069 C CA . ALA B 1 93 ?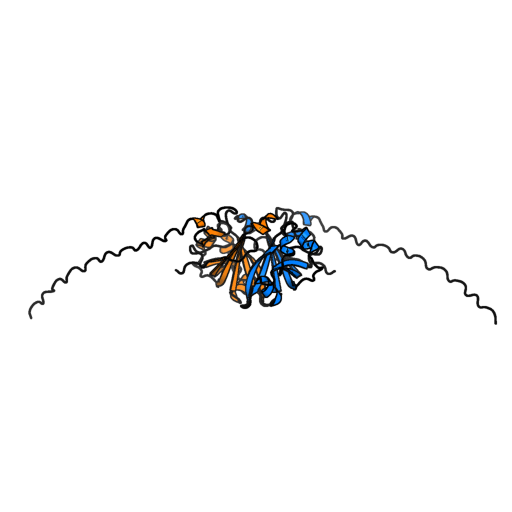 14.469 -10.047 2.396 1 97.69 93 ALA B CA 1
ATOM 2070 C C . ALA B 1 93 ? 13.547 -9.977 3.611 1 97.69 93 ALA B C 1
ATOM 2072 O O . ALA B 1 93 ? 12.938 -10.977 3.996 1 97.69 93 ALA B O 1
ATOM 2073 N N . ARG B 1 94 ? 13.391 -8.797 4.199 1 97.44 94 ARG B N 1
ATOM 2074 C CA . ARG B 1 94 ? 12.531 -8.562 5.355 1 97.44 94 ARG B CA 1
ATOM 2075 C C . ARG B 1 94 ? 11.109 -9.062 5.094 1 97.44 94 ARG B C 1
ATOM 2077 O O . ARG B 1 94 ? 10.508 -9.719 5.945 1 97.44 94 ARG B O 1
ATOM 2084 N N . LYS B 1 95 ? 10.617 -8.766 3.895 1 98.31 95 LYS B N 1
ATOM 2085 C CA . LYS B 1 95 ? 9.234 -9.125 3.594 1 98.31 95 LYS B CA 1
ATOM 2086 C C . LYS B 1 95 ? 9.047 -10.633 3.582 1 98.31 95 LYS B C 1
ATOM 2088 O O . LYS B 1 95 ? 7.988 -11.141 3.955 1 98.31 95 LYS B O 1
ATOM 2093 N N . ALA B 1 96 ? 10.016 -11.406 3.119 1 98.5 96 ALA B N 1
ATOM 2094 C CA . ALA B 1 96 ? 9.93 -12.859 3.162 1 98.5 96 ALA B CA 1
ATOM 2095 C C . ALA B 1 96 ? 9.836 -13.359 4.598 1 98.5 96 ALA B C 1
ATOM 2097 O O . ALA B 1 96 ? 8.969 -14.18 4.918 1 98.5 96 ALA B O 1
ATOM 2098 N N . GLN B 1 97 ? 10.672 -12.852 5.457 1 98.19 97 GLN B N 1
ATOM 2099 C CA . GLN B 1 97 ? 10.656 -13.25 6.859 1 98.19 97 GLN B CA 1
ATOM 2100 C C . GLN B 1 97 ? 9.344 -12.859 7.527 1 98.19 97 GLN B C 1
ATOM 2102 O O . GLN B 1 97 ? 8.781 -13.641 8.305 1 98.19 97 GLN B O 1
ATOM 2107 N N . GLN B 1 98 ? 8.914 -11.703 7.219 1 98.69 98 GLN B N 1
ATOM 2108 C CA . GLN B 1 98 ? 7.648 -11.227 7.781 1 98.69 98 GLN B CA 1
ATOM 2109 C C . GLN B 1 98 ? 6.492 -12.133 7.367 1 98.69 98 GLN B C 1
ATOM 2111 O O . GLN B 1 98 ? 5.652 -12.492 8.195 1 98.69 98 GLN B O 1
ATOM 2116 N N . MET B 1 99 ? 6.445 -12.516 6.125 1 98.62 99 MET B N 1
ATOM 2117 C CA . MET B 1 99 ? 5.375 -13.383 5.629 1 98.62 99 MET B CA 1
ATOM 2118 C C . MET B 1 99 ? 5.434 -14.75 6.289 1 98.62 99 MET B C 1
ATOM 2120 O O . MET B 1 99 ? 4.398 -15.367 6.547 1 98.62 99 MET B O 1
ATOM 2124 N N . LEU B 1 100 ? 6.605 -15.219 6.543 1 98.25 100 LEU B N 1
ATOM 2125 C CA . LEU B 1 100 ? 6.758 -16.531 7.16 1 98.25 100 LEU B CA 1
ATOM 2126 C C . LEU B 1 100 ? 6.359 -16.484 8.633 1 98.25 100 LEU B C 1
ATOM 2128 O O . LEU B 1 100 ? 5.766 -17.438 9.148 1 98.25 100 LEU B O 1
ATOM 2132 N N . GLU B 1 101 ? 6.625 -15.391 9.336 1 98.06 101 GLU B N 1
ATOM 2133 C CA . GLU B 1 101 ? 6.352 -15.258 10.766 1 98.06 101 GLU B CA 1
ATOM 2134 C C . GLU B 1 101 ? 4.898 -14.859 11.016 1 98.06 101 GLU B C 1
ATOM 2136 O O . GLU B 1 101 ? 4.293 -15.297 11.992 1 98.06 101 GLU B O 1
ATOM 2141 N N . ARG B 1 102 ? 4.363 -14.031 10.18 1 98.31 102 ARG B N 1
ATOM 2142 C CA . ARG B 1 102 ? 2.998 -13.516 10.258 1 98.31 102 ARG B CA 1
ATOM 2143 C C . ARG B 1 102 ? 2.338 -13.516 8.883 1 98.31 102 ARG B C 1
ATOM 2145 O O . ARG B 1 102 ? 2.414 -12.531 8.148 1 98.31 102 ARG B O 1
ATOM 2152 N N . PRO B 1 103 ? 1.688 -14.555 8.547 1 98.69 103 PRO B N 1
ATOM 2153 C CA . PRO B 1 103 ? 1.338 -14.82 7.148 1 98.69 103 PRO B CA 1
ATOM 2154 C C . PRO B 1 103 ? 0.21 -13.922 6.645 1 98.69 103 PRO B C 1
ATOM 2156 O O . PRO B 1 103 ? -0.059 -13.883 5.441 1 98.69 103 PRO B O 1
ATOM 2159 N N . SER B 1 104 ? -0.573 -13.273 7.551 1 98.75 104 SER B N 1
ATOM 2160 C CA . SER B 1 104 ? -1.619 -12.375 7.082 1 98.75 104 SER B CA 1
ATOM 2161 C C . SER B 1 104 ? -1.032 -11.219 6.273 1 98.75 104 SER B C 1
ATOM 2163 O O . SER B 1 104 ? -0.116 -10.539 6.73 1 98.75 104 SER B O 1
ATOM 2165 N N . CYS B 1 105 ? -1.544 -11.008 5.074 1 98.38 105 CYS B N 1
ATOM 2166 C CA . CYS B 1 105 ? -1.067 -9.914 4.23 1 98.38 105 CYS B CA 1
ATOM 2167 C C . CYS B 1 105 ? -2.201 -9.344 3.393 1 98.38 105 CYS B C 1
ATOM 2169 O O . CYS B 1 105 ? -3.301 -9.898 3.361 1 98.38 105 CYS B O 1
ATOM 2171 N N . SER B 1 106 ? -1.971 -8.242 2.848 1 98.5 106 SER B N 1
ATOM 2172 C CA . SER B 1 106 ? -2.855 -7.578 1.893 1 98.5 106 SER B CA 1
ATOM 2173 C C . SER B 1 106 ? -2.086 -7.102 0.665 1 98.5 106 SER B C 1
ATOM 2175 O O . SER B 1 106 ? -0.941 -6.66 0.776 1 98.5 106 SER B O 1
ATOM 2177 N N . LEU B 1 107 ? -2.666 -7.285 -0.49 1 97.5 107 LEU B N 1
ATOM 2178 C CA . LEU B 1 107 ? -2.139 -6.746 -1.737 1 97.5 107 LEU B CA 1
ATOM 2179 C C . LEU B 1 107 ? -3.064 -5.676 -2.303 1 97.5 107 LEU B C 1
ATOM 2181 O O . LEU B 1 107 ? -4.289 -5.82 -2.256 1 97.5 107 LEU B O 1
ATOM 2185 N N . LEU B 1 108 ? -2.496 -4.625 -2.926 1 96.19 108 LEU B N 1
ATOM 2186 C CA . LEU B 1 108 ? -3.287 -3.484 -3.375 1 96.19 108 LEU B CA 1
ATOM 2187 C C . LEU B 1 108 ? -2.924 -3.1 -4.805 1 96.19 108 LEU B C 1
ATOM 2189 O O . LEU B 1 108 ? -1.743 -3.07 -5.164 1 96.19 108 LEU B O 1
ATOM 2193 N N . TRP B 1 109 ? -3.928 -2.848 -5.551 1 94.12 109 TRP B N 1
ATOM 2194 C CA . TRP B 1 109 ? -3.877 -2.195 -6.855 1 94.12 109 TRP B CA 1
ATOM 2195 C C . TRP B 1 109 ? -4.73 -0.931 -6.867 1 94.12 109 TRP B C 1
ATOM 2197 O O . TRP B 1 109 ? -5.781 -0.878 -6.219 1 94.12 109 TRP B O 1
ATOM 2207 N N . ASP B 1 110 ? -4.254 0.014 -7.613 1 90.94 110 ASP B N 1
ATOM 2208 C CA . ASP B 1 110 ? -5.055 1.23 -7.703 1 90.94 110 ASP B CA 1
ATOM 2209 C C . ASP B 1 110 ? -4.785 1.966 -9.016 1 90.94 110 ASP B C 1
ATOM 2211 O O . ASP B 1 110 ? -3.934 1.553 -9.805 1 90.94 110 ASP B O 1
ATOM 2215 N N . ASN B 1 111 ? -5.578 2.996 -9.281 1 87.38 111 ASN B N 1
ATOM 2216 C CA . ASN B 1 111 ? -5.434 3.754 -10.523 1 87.38 111 ASN B CA 1
ATOM 2217 C C . ASN B 1 111 ? -5.066 5.211 -10.25 1 87.38 111 ASN B C 1
ATOM 2219 O O . ASN B 1 111 ? -5.445 6.102 -11.008 1 87.38 111 ASN B O 1
ATOM 2223 N N . ARG B 1 112 ? -4.395 5.465 -9.156 1 88.88 112 ARG B N 1
ATOM 2224 C CA . ARG B 1 112 ? -4.023 6.84 -8.836 1 88.88 112 ARG B CA 1
ATOM 2225 C C . ARG B 1 112 ? -3.24 7.469 -9.984 1 88.88 112 ARG B C 1
ATOM 2227 O O . ARG B 1 112 ? -2.352 6.84 -10.562 1 88.88 112 ARG B O 1
ATOM 2234 N N . THR B 1 113 ? -3.531 8.742 -10.219 1 86.06 113 THR B N 1
ATOM 2235 C CA . THR B 1 113 ? -2.814 9.523 -11.219 1 86.06 113 THR B CA 1
ATOM 2236 C C . THR B 1 113 ? -1.985 10.617 -10.547 1 86.06 113 THR B C 1
ATOM 2238 O O . THR B 1 113 ? -1.1 11.203 -11.172 1 86.06 113 THR B O 1
ATOM 2241 N N . GLY B 1 114 ? -2.324 10.938 -9.32 1 88.75 114 GLY B N 1
ATOM 2242 C CA . GLY B 1 114 ? -1.668 12.016 -8.602 1 88.75 114 GLY B CA 1
ATOM 2243 C C . GLY B 1 114 ? -2.416 13.336 -8.688 1 88.75 114 GLY B C 1
ATOM 2244 O O . GLY B 1 114 ? -2.021 14.32 -8.062 1 88.75 114 GLY B O 1
ATOM 2245 N N . ARG B 1 115 ? -3.508 13.336 -9.383 1 92.5 115 ARG B N 1
ATOM 2246 C CA . ARG B 1 115 ? -4.242 14.57 -9.633 1 92.5 115 ARG B CA 1
ATOM 2247 C C . ARG B 1 115 ? -5.449 14.688 -8.711 1 92.5 115 ARG B C 1
ATOM 2249 O O . ARG B 1 115 ? -5.852 13.711 -8.078 1 92.5 115 ARG B O 1
ATOM 2256 N N . LEU B 1 116 ? -6 15.883 -8.672 1 96 116 LEU B N 1
ATOM 2257 C CA . LEU B 1 116 ? -7.117 16.172 -7.785 1 96 116 LEU B CA 1
ATOM 2258 C C . LEU B 1 116 ? -8.32 15.289 -8.102 1 96 116 LEU B C 1
ATOM 2260 O O . LEU B 1 116 ? -9.094 14.945 -7.211 1 96 116 LEU B O 1
ATOM 2264 N N . ALA B 1 117 ? -8.492 14.844 -9.344 1 95.12 117 ALA B N 1
ATOM 2265 C CA . ALA B 1 117 ? -9.625 14.023 -9.758 1 95.12 117 ALA B CA 1
ATOM 2266 C C . ALA B 1 117 ? -9.586 12.656 -9.07 1 95.12 117 ALA B C 1
ATOM 2268 O O . ALA B 1 117 ? -10.602 11.961 -9.016 1 95.12 117 ALA B O 1
ATOM 2269 N N . ASP B 1 118 ? -8.453 12.273 -8.547 1 93.5 118 ASP B N 1
ATOM 2270 C CA . ASP B 1 118 ? -8.305 10.984 -7.883 1 93.5 118 ASP B CA 1
ATOM 2271 C C . ASP B 1 118 ? -9.219 10.883 -6.66 1 93.5 118 ASP B C 1
ATOM 2273 O O . ASP B 1 118 ? -9.641 9.789 -6.285 1 93.5 118 ASP B O 1
ATOM 2277 N N . HIS B 1 119 ? -9.508 12.047 -6.047 1 97.31 119 HIS B N 1
ATOM 2278 C CA . HIS B 1 119 ? -10.336 12.008 -4.848 1 97.31 119 HIS B CA 1
ATOM 2279 C C . HIS B 1 119 ? -11.695 11.383 -5.137 1 97.31 119 HIS B C 1
ATOM 2281 O O . HIS B 1 119 ? -12.266 10.695 -4.285 1 97.31 119 HIS B O 1
ATOM 2287 N N . GLY B 1 120 ? -12.188 11.594 -6.273 1 94.44 120 GLY B N 1
ATOM 2288 C CA . GLY B 1 120 ? -13.484 11.055 -6.656 1 94.44 120 GLY B CA 1
ATOM 2289 C C . GLY B 1 120 ? -13.383 9.828 -7.543 1 94.44 120 GLY B C 1
ATOM 2290 O O . GLY B 1 120 ? -14.164 8.891 -7.41 1 94.44 120 GLY B O 1
ATOM 2291 N N . ASP B 1 121 ? -12.367 9.781 -8.383 1 91.25 121 ASP B N 1
ATOM 2292 C CA . ASP B 1 121 ? -12.297 8.766 -9.43 1 91.25 121 ASP B CA 1
ATOM 2293 C C . ASP B 1 121 ? -11.344 7.641 -9.039 1 91.25 121 ASP B C 1
ATOM 2295 O O . ASP B 1 121 ? -11.281 6.613 -9.719 1 91.25 121 ASP B O 1
ATOM 2299 N N . GLY B 1 122 ? -10.641 7.852 -7.996 1 89.94 122 GLY B N 1
ATOM 2300 C CA . GLY B 1 122 ? -9.719 6.812 -7.57 1 89.94 122 GLY B CA 1
ATOM 2301 C C . GLY B 1 122 ? -10.414 5.516 -7.199 1 89.94 122 GLY B C 1
ATOM 2302 O O . GLY B 1 122 ? -11.492 5.527 -6.613 1 89.94 122 GLY B O 1
ATOM 2303 N N . VAL B 1 123 ? -9.781 4.391 -7.645 1 90.19 123 VAL B N 1
ATOM 2304 C CA . VAL B 1 123 ? -10.258 3.055 -7.297 1 90.19 123 VAL B CA 1
ATOM 2305 C C . VAL B 1 123 ? -9.133 2.264 -6.633 1 90.19 123 VAL B C 1
ATOM 2307 O O . VAL B 1 123 ? -7.988 2.295 -7.09 1 90.19 123 VAL B O 1
ATOM 2310 N N . LEU B 1 124 ? -9.531 1.646 -5.559 1 92.31 124 LEU B N 1
ATOM 2311 C CA . LEU B 1 124 ? -8.641 0.736 -4.848 1 92.31 124 LEU B CA 1
ATOM 2312 C C . LEU B 1 124 ? -9.203 -0.68 -4.84 1 92.31 124 LEU B C 1
ATOM 2314 O O . LEU B 1 124 ? -10.391 -0.879 -4.566 1 92.31 124 LEU B O 1
ATOM 2318 N N . VAL B 1 125 ? -8.359 -1.61 -5.238 1 92.62 125 VAL B N 1
ATOM 2319 C CA . VAL B 1 125 ? -8.648 -3.027 -5.047 1 92.62 125 VAL B CA 1
ATOM 2320 C C . VAL B 1 125 ? -7.613 -3.646 -4.109 1 92.62 125 VAL B C 1
ATOM 2322 O O . VAL B 1 125 ? -6.41 -3.496 -4.32 1 92.62 125 VAL B O 1
ATOM 2325 N N . THR B 1 126 ? -8.117 -4.293 -3.086 1 95.31 126 THR B N 1
ATOM 2326 C CA . THR B 1 126 ? -7.207 -5.027 -2.213 1 95.31 126 THR B CA 1
ATOM 2327 C C . THR B 1 126 ? -7.594 -6.5 -2.141 1 95.31 126 THR B C 1
ATOM 2329 O O . THR B 1 126 ? -8.781 -6.836 -2.166 1 95.31 126 THR B O 1
ATOM 2332 N N . ALA B 1 127 ? -6.617 -7.324 -2.145 1 95.44 127 ALA B N 1
ATOM 2333 C CA . ALA B 1 127 ? -6.777 -8.734 -1.8 1 95.44 127 ALA B CA 1
ATOM 2334 C C . ALA B 1 127 ? -6.285 -9.008 -0.381 1 95.44 127 ALA B C 1
ATOM 2336 O O . ALA B 1 127 ? -5.168 -8.641 -0.02 1 95.44 127 ALA B O 1
ATOM 2337 N N . VAL B 1 128 ? -7.129 -9.586 0.378 1 97.5 128 VAL B N 1
ATOM 2338 C CA . VAL B 1 128 ? -6.773 -10.008 1.73 1 97.5 128 VAL B CA 1
ATOM 2339 C C . VAL B 1 128 ? -6.516 -11.508 1.757 1 97.5 128 VAL B C 1
ATOM 2341 O O . VAL B 1 128 ? -7.312 -12.289 1.226 1 97.5 128 VAL B O 1
ATOM 2344 N N . GLY B 1 129 ? -5.344 -11.867 2.334 1 98.12 129 GLY B N 1
ATOM 2345 C CA . GLY B 1 129 ? -5.051 -13.297 2.332 1 98.12 129 GLY B CA 1
ATOM 2346 C C . GLY B 1 129 ? -3.887 -13.664 3.229 1 98.12 129 GLY B C 1
ATOM 2347 O O . GLY B 1 129 ? -3.488 -12.883 4.094 1 98.12 129 GLY B O 1
ATOM 2348 N N . ARG B 1 130 ? -3.357 -14.945 3.068 1 98.81 130 ARG B N 1
ATOM 2349 C CA . ARG B 1 130 ? -2.262 -15.492 3.863 1 98.81 130 ARG B CA 1
ATOM 2350 C C . ARG B 1 130 ? -1.157 -16.047 2.969 1 98.81 130 ARG B C 1
ATOM 2352 O O . ARG B 1 130 ? -1.431 -16.797 2.029 1 98.81 130 ARG B O 1
ATOM 2359 N N . ALA B 1 131 ? 0.011 -15.719 3.336 1 98.81 131 ALA B N 1
ATOM 2360 C CA . ALA B 1 131 ? 1.174 -16.094 2.537 1 98.81 131 ALA B CA 1
ATOM 2361 C C . ALA B 1 131 ? 1.787 -17.391 3.041 1 98.81 131 ALA B C 1
ATOM 2363 O O . ALA B 1 131 ? 1.771 -17.672 4.242 1 98.81 131 ALA B O 1
ATOM 2364 N N . ALA B 1 132 ? 2.348 -18.141 2.166 1 98.38 132 ALA B N 1
ATOM 2365 C CA . ALA B 1 132 ? 3.199 -19.312 2.412 1 98.38 132 ALA B CA 1
ATOM 2366 C C . ALA B 1 132 ? 4.211 -19.5 1.283 1 98.38 132 ALA B C 1
ATOM 2368 O O . ALA B 1 132 ? 3.977 -19.062 0.154 1 98.38 132 ALA B O 1
ATOM 2369 N N . ALA B 1 133 ? 5.309 -20.078 1.654 1 96.94 133 ALA B N 1
ATOM 2370 C CA . ALA B 1 133 ? 6.223 -20.453 0.574 1 96.94 133 ALA B CA 1
ATOM 2371 C C . ALA B 1 133 ? 5.531 -21.344 -0.445 1 96.94 133 ALA B C 1
ATOM 2373 O O . ALA B 1 133 ? 4.848 -22.312 -0.072 1 96.94 133 ALA B O 1
ATOM 2374 N N . ALA B 1 134 ? 5.66 -20.969 -1.719 1 96.56 134 ALA B N 1
ATOM 2375 C CA . ALA B 1 134 ? 5.059 -21.797 -2.771 1 96.56 134 ALA B CA 1
ATOM 2376 C C . ALA B 1 134 ? 5.863 -23.062 -3.004 1 96.56 134 ALA B C 1
ATOM 2378 O O . ALA B 1 134 ? 7.078 -23.078 -2.811 1 96.56 134 ALA B O 1
ATOM 2379 N N . ARG B 1 135 ? 5.176 -24.047 -3.498 1 88.38 135 ARG B N 1
ATOM 2380 C CA . ARG B 1 135 ? 5.879 -25.234 -3.965 1 88.38 135 ARG B CA 1
ATOM 2381 C C . ARG B 1 135 ? 6.57 -24.969 -5.297 1 88.38 135 ARG B C 1
ATOM 2383 O O . ARG B 1 135 ? 6.117 -24.141 -6.086 1 88.38 135 ARG B O 1
ATOM 2390 N N . PRO B 1 136 ? 7.656 -25.625 -5.5 1 76.56 136 PRO B N 1
ATOM 2391 C CA . PRO B 1 136 ? 8.461 -25.375 -6.699 1 76.56 136 PRO B CA 1
ATOM 2392 C C . PRO B 1 136 ? 7.629 -25.406 -7.98 1 76.56 136 PRO B C 1
ATOM 2394 O O . PRO B 1 136 ? 7.898 -24.625 -8.906 1 76.56 136 PRO B O 1
ATOM 2397 N N . GLU B 1 137 ? 6.637 -26.172 -8.078 1 80.25 137 GLU B N 1
ATOM 2398 C CA . GLU B 1 137 ? 5.879 -26.328 -9.312 1 80.25 137 GLU B CA 1
ATOM 2399 C C . GLU B 1 137 ? 4.715 -25.344 -9.375 1 80.25 137 GLU B C 1
ATOM 2401 O O . GLU B 1 137 ? 4.062 -25.219 -10.414 1 80.25 137 GLU B O 1
ATOM 2406 N N . GLU B 1 138 ? 4.625 -24.625 -8.352 1 87.69 138 GLU B N 1
ATOM 2407 C CA . GLU B 1 138 ? 3.43 -23.797 -8.281 1 87.69 138 GLU B CA 1
ATOM 2408 C C . GLU B 1 138 ? 3.736 -22.359 -8.688 1 87.69 138 GLU B C 1
ATOM 2410 O O . GLU B 1 138 ? 4.68 -21.75 -8.18 1 87.69 138 GLU B O 1
ATOM 2415 N N . GLY B 1 139 ? 3.049 -21.828 -9.609 1 93.5 139 GLY B N 1
ATOM 2416 C CA . GLY B 1 139 ? 2.955 -20.391 -9.844 1 93.5 139 GLY B CA 1
ATOM 2417 C C . GLY B 1 139 ? 4.078 -19.859 -10.703 1 93.5 139 GLY B C 1
ATOM 2418 O O . GLY B 1 139 ? 3.977 -18.75 -11.258 1 93.5 139 GLY B O 1
ATOM 2419 N N . ARG B 1 140 ? 5.18 -20.703 -10.891 1 95.88 140 ARG B N 1
ATOM 2420 C CA . ARG B 1 140 ? 6.344 -20.203 -11.617 1 95.88 140 ARG B CA 1
ATOM 2421 C C . ARG B 1 140 ? 5.973 -19.828 -13.047 1 95.88 140 ARG B C 1
ATOM 2423 O O . ARG B 1 140 ? 6.332 -18.75 -13.516 1 9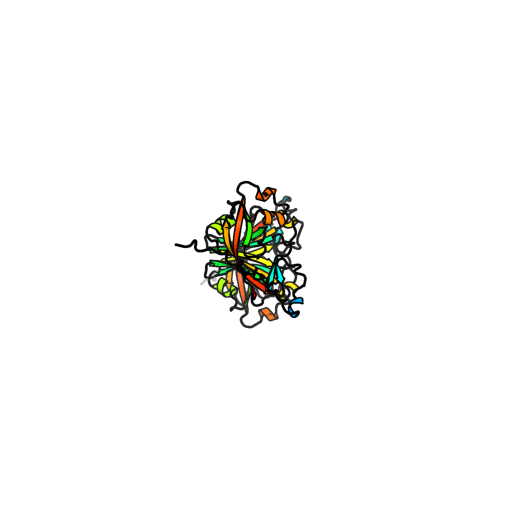5.88 140 ARG B O 1
ATOM 2430 N N . ALA B 1 141 ? 5.344 -20.734 -13.719 1 95.81 141 ALA B N 1
ATOM 2431 C CA . ALA B 1 141 ? 4.941 -20.469 -15.102 1 95.81 141 ALA B CA 1
ATOM 2432 C C . ALA B 1 141 ? 4.055 -19.234 -15.188 1 95.81 141 ALA B C 1
ATOM 2434 O O . ALA B 1 141 ? 4.258 -18.375 -16.047 1 95.81 141 ALA B O 1
ATOM 2435 N N . ARG B 1 142 ? 3.115 -19.109 -14.344 1 94.62 142 ARG B N 1
ATOM 2436 C CA . ARG B 1 142 ? 2.215 -17.953 -14.32 1 94.62 142 ARG B CA 1
ATOM 2437 C C . ARG B 1 142 ? 2.975 -16.672 -14.016 1 94.62 142 ARG B C 1
ATOM 2439 O O . ARG B 1 142 ? 2.713 -15.625 -14.617 1 94.62 142 ARG B O 1
ATOM 2446 N N . PHE B 1 143 ? 3.857 -16.766 -13.102 1 97 143 PHE B N 1
ATOM 2447 C CA . PHE B 1 143 ? 4.668 -15.609 -12.742 1 97 143 PHE B CA 1
ATOM 2448 C C . PHE B 1 143 ? 5.465 -15.109 -13.938 1 97 143 PHE B C 1
ATOM 2450 O O . PHE B 1 143 ? 5.465 -13.914 -14.234 1 97 143 PHE B O 1
ATOM 2457 N N . LEU B 1 144 ? 6.051 -16 -14.641 1 97.06 144 LEU B N 1
ATOM 2458 C CA . LEU B 1 144 ? 6.895 -15.609 -15.766 1 97.06 144 LEU B CA 1
ATOM 2459 C C . LEU B 1 144 ? 6.047 -15.203 -16.969 1 97.06 144 LEU B C 1
ATOM 2461 O O . LEU B 1 144 ? 6.496 -14.438 -17.812 1 97.06 144 LEU B O 1
ATOM 2465 N N . GLU B 1 145 ? 4.84 -15.758 -17.062 1 95.31 145 GLU B N 1
ATOM 2466 C CA . GLU B 1 145 ? 3.928 -15.305 -18.109 1 95.31 145 GLU B CA 1
ATOM 2467 C C . GLU B 1 145 ? 3.605 -13.82 -17.953 1 95.31 145 GLU B C 1
ATOM 2469 O O . GLU B 1 145 ? 3.623 -13.07 -18.922 1 95.31 145 GLU B O 1
ATOM 2474 N N . ARG B 1 146 ? 3.383 -13.352 -16.734 1 95 146 ARG B N 1
ATOM 2475 C CA . ARG B 1 146 ? 3.049 -11.953 -16.484 1 95 146 ARG B CA 1
ATOM 2476 C C . ARG B 1 146 ? 4.301 -11.078 -16.484 1 95 146 ARG B C 1
ATOM 2478 O O . ARG B 1 146 ? 4.246 -9.906 -16.844 1 95 146 ARG B O 1
ATOM 2485 N N . ASN B 1 147 ? 5.402 -11.703 -16.047 1 97.25 147 ASN B N 1
ATOM 2486 C CA . ASN B 1 147 ? 6.668 -10.992 -15.891 1 97.25 147 ASN B CA 1
ATOM 2487 C C . ASN B 1 147 ? 7.781 -11.648 -16.703 1 97.25 147 ASN B C 1
ATOM 2489 O O . ASN B 1 147 ? 8.758 -12.141 -16.141 1 97.25 147 ASN B O 1
ATOM 2493 N N . PRO B 1 148 ? 7.699 -11.562 -17.969 1 97.88 148 PRO B N 1
ATOM 2494 C CA . PRO B 1 148 ? 8.633 -12.32 -18.797 1 97.88 148 PRO B CA 1
ATOM 2495 C C . PRO B 1 148 ? 10.078 -11.859 -18.656 1 97.88 148 PRO B C 1
ATOM 2497 O O . PRO B 1 148 ? 11.008 -12.609 -18.938 1 97.88 148 PRO B O 1
ATOM 2500 N N . ASN B 1 149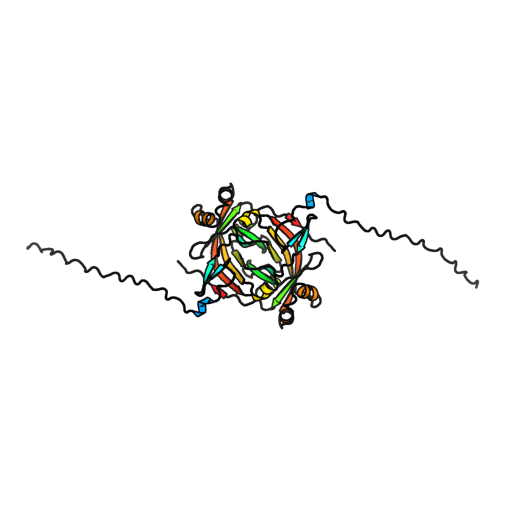 ? 10.32 -10.672 -18.219 1 97.94 149 ASN B N 1
ATOM 2501 C CA . ASN B 1 149 ? 11.68 -10.164 -18.078 1 97.94 149 ASN B CA 1
ATOM 2502 C C . ASN B 1 149 ? 12.234 -10.398 -16.672 1 97.94 149 ASN B C 1
ATOM 2504 O O . ASN B 1 149 ? 13.227 -9.789 -16.281 1 97.94 149 ASN B O 1
ATOM 2508 N N . MET B 1 150 ? 11.625 -11.305 -15.922 1 97.5 150 MET B N 1
ATOM 2509 C CA . MET B 1 150 ? 12.07 -11.57 -14.562 1 97.5 150 MET B CA 1
ATOM 2510 C C . MET B 1 150 ? 12.602 -12.992 -14.422 1 97.5 150 MET B C 1
ATOM 2512 O O . MET B 1 150 ? 12.711 -13.516 -13.312 1 97.5 150 MET B O 1
ATOM 2516 N N . GLY B 1 151 ? 12.828 -13.602 -15.523 1 97.12 151 GLY B N 1
ATOM 2517 C CA . GLY B 1 151 ? 13.312 -14.977 -15.508 1 97.12 151 GLY B CA 1
ATOM 2518 C C . GLY B 1 151 ? 14.602 -15.148 -14.734 1 97.12 151 GLY B C 1
ATOM 2519 O O . GLY B 1 151 ? 14.719 -16.047 -13.906 1 97.12 151 GLY B O 1
ATOM 2520 N N . ARG B 1 152 ? 15.586 -14.32 -15.039 1 96.94 152 ARG B N 1
ATOM 2521 C CA . ARG B 1 152 ? 16.875 -14.406 -14.359 1 96.94 152 ARG B CA 1
ATOM 2522 C C . ARG B 1 152 ? 16.734 -14.148 -12.867 1 96.94 152 ARG B C 1
ATOM 2524 O O . ARG B 1 152 ? 17.344 -14.836 -12.047 1 96.94 152 ARG B O 1
ATOM 2531 N N . PHE B 1 153 ? 15.938 -13.219 -12.594 1 96.75 153 PHE B N 1
ATOM 2532 C CA . PHE B 1 153 ? 15.688 -12.922 -11.188 1 96.75 153 PHE B CA 1
ATOM 2533 C C . PHE B 1 153 ? 15.094 -14.133 -10.469 1 96.75 153 PHE B C 1
ATOM 2535 O O . PHE B 1 153 ? 15.586 -14.531 -9.414 1 96.75 153 PHE B O 1
ATOM 2542 N N . LEU B 1 154 ? 14.062 -14.688 -11 1 95.69 154 LEU B N 1
ATOM 2543 C CA . LEU B 1 154 ? 13.375 -15.812 -10.383 1 95.69 154 LEU B CA 1
ATOM 2544 C C . LEU B 1 154 ? 14.312 -17 -10.234 1 95.69 154 LEU B C 1
ATOM 2546 O O . LEU B 1 154 ? 14.18 -17.797 -9.289 1 95.69 154 LEU B O 1
ATOM 2550 N N . ALA B 1 155 ? 15.273 -17.109 -11.117 1 94.56 155 ALA B N 1
ATOM 2551 C CA . ALA B 1 155 ? 16.188 -18.25 -11.125 1 94.56 155 ALA B CA 1
ATOM 2552 C C . ALA B 1 155 ? 17.375 -18 -10.188 1 94.56 155 ALA B C 1
ATOM 2554 O O . ALA B 1 155 ? 18.188 -18.906 -9.961 1 94.56 155 ALA B O 1
ATOM 2555 N N . SER B 1 156 ? 17.469 -16.797 -9.664 1 95.19 156 SER B N 1
ATOM 2556 C CA . SER B 1 156 ? 18.594 -16.469 -8.805 1 95.19 156 SER B CA 1
ATOM 2557 C C . SER B 1 156 ? 18.562 -17.266 -7.512 1 95.19 156 SER B C 1
ATOM 2559 O O . SER B 1 156 ? 17.5 -17.594 -7 1 95.19 156 SER B O 1
ATOM 2561 N N . ASP B 1 157 ? 19.719 -17.5 -6.996 1 94.75 157 ASP B N 1
ATOM 2562 C CA . ASP B 1 157 ? 19.844 -18.234 -5.742 1 94.75 157 ASP B CA 1
ATOM 2563 C C . ASP B 1 157 ? 19.188 -17.484 -4.594 1 94.75 157 ASP B C 1
ATOM 2565 O O . ASP B 1 157 ? 19.375 -16.266 -4.449 1 94.75 157 ASP B O 1
ATOM 2569 N N . GLY B 1 158 ? 18.359 -18.203 -3.85 1 95.38 158 GLY B N 1
ATOM 2570 C CA . GLY B 1 158 ? 17.781 -17.641 -2.643 1 95.38 158 GLY B CA 1
ATOM 2571 C C . GLY B 1 158 ? 16.438 -16.984 -2.883 1 95.38 158 GLY B C 1
ATOM 2572 O O . GLY B 1 158 ? 15.758 -16.578 -1.937 1 95.38 158 GLY B O 1
ATOM 2573 N N . VAL B 1 159 ? 16.141 -16.828 -4.195 1 96.44 159 VAL B N 1
ATOM 2574 C CA . VAL B 1 159 ? 14.828 -16.266 -4.488 1 96.44 159 VAL B CA 1
ATOM 2575 C C . VAL B 1 159 ? 13.758 -17.344 -4.371 1 96.44 159 VAL B C 1
ATOM 2577 O O . VAL B 1 159 ? 13.938 -18.469 -4.867 1 96.44 159 VAL B O 1
ATOM 2580 N N . ALA B 1 160 ? 12.68 -17 -3.682 1 96.25 160 ALA B N 1
ATOM 2581 C CA . ALA B 1 160 ? 11.57 -17.922 -3.514 1 96.25 160 ALA B CA 1
ATOM 2582 C C . ALA B 1 160 ? 10.258 -17.312 -3.982 1 96.25 160 ALA B C 1
ATOM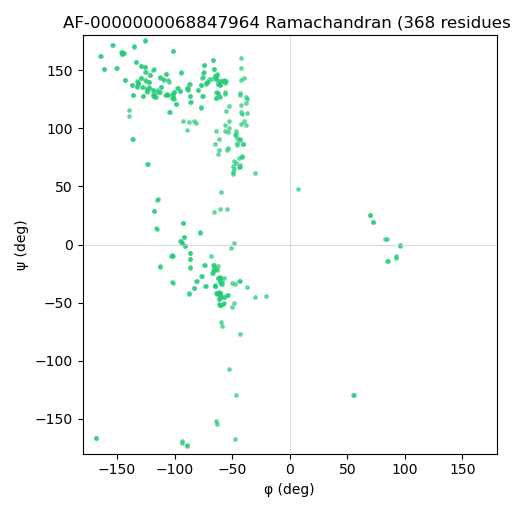 2584 O O . ALA B 1 160 ? 10.07 -16.094 -3.885 1 96.25 160 ALA B O 1
ATOM 2585 N N . LEU B 1 161 ? 9.438 -18.156 -4.453 1 97.88 161 LEU B N 1
ATOM 2586 C CA . LEU B 1 161 ? 8.055 -17.797 -4.754 1 97.88 161 LEU B CA 1
ATOM 2587 C C . LEU B 1 161 ? 7.16 -18 -3.537 1 97.88 161 LEU B C 1
ATOM 2589 O O . LEU B 1 161 ? 7.27 -19.016 -2.85 1 97.88 161 LEU B O 1
ATOM 2593 N N . PHE B 1 162 ? 6.348 -17.062 -3.225 1 98.62 162 PHE B N 1
ATOM 2594 C CA . PHE B 1 162 ? 5.324 -17.141 -2.191 1 98.62 162 PHE B CA 1
ATOM 2595 C C . PHE B 1 162 ? 3.932 -17.188 -2.811 1 98.62 162 PHE B C 1
ATOM 2597 O O . PHE B 1 162 ? 3.686 -16.547 -3.838 1 98.62 162 PHE B O 1
ATOM 2604 N N . ARG B 1 163 ? 3.141 -17.938 -2.238 1 98.44 163 ARG B N 1
ATOM 2605 C CA . ARG B 1 163 ? 1.725 -18 -2.586 1 98.44 163 ARG B CA 1
ATOM 2606 C C . ARG B 1 163 ? 0.868 -17.328 -1.51 1 98.44 163 ARG B C 1
ATOM 2608 O O . ARG B 1 163 ? 1 -17.641 -0.325 1 98.44 163 ARG B O 1
ATOM 2615 N N . ILE B 1 164 ? 0.022 -16.453 -1.906 1 97.94 164 ILE B N 1
ATOM 2616 C CA . ILE B 1 164 ? -0.98 -15.859 -1.023 1 97.94 164 ILE B CA 1
ATOM 2617 C C . ILE B 1 164 ? -2.35 -16.469 -1.32 1 97.94 164 ILE B C 1
ATOM 2619 O O . ILE B 1 164 ? -2.881 -16.312 -2.422 1 97.94 164 ILE B O 1
ATOM 2623 N N . SER B 1 165 ? -2.859 -17.172 -0.38 1 97.56 165 SER B N 1
ATOM 2624 C CA . SER B 1 165 ? -4.234 -17.656 -0.463 1 97.56 165 SER B CA 1
ATOM 2625 C C . SER B 1 165 ? -5.23 -16.547 -0.156 1 97.56 165 SER B C 1
ATOM 2627 O O . SER B 1 165 ? -5.305 -16.062 0.976 1 97.56 165 SER B O 1
ATOM 2629 N N . VAL B 1 166 ? -6.059 -16.234 -1.141 1 95.69 166 VAL B N 1
ATOM 2630 C CA . VAL B 1 166 ? -6.91 -15.055 -1.056 1 95.69 166 VAL B CA 1
ATOM 2631 C C . VAL B 1 166 ? -8.211 -15.414 -0.341 1 95.69 166 VAL B C 1
ATOM 2633 O O . VAL B 1 166 ? -8.906 -16.359 -0.728 1 95.69 166 VAL B O 1
ATOM 2636 N N . ALA B 1 167 ? -8.539 -14.664 0.662 1 96.81 167 ALA B N 1
ATOM 2637 C CA . ALA B 1 167 ? -9.82 -14.805 1.35 1 96.81 167 ALA B CA 1
ATOM 2638 C C . ALA B 1 167 ? -10.906 -13.969 0.672 1 96.81 167 ALA B C 1
ATOM 2640 O O . ALA B 1 167 ? -12.031 -14.43 0.499 1 96.81 167 ALA B O 1
ATOM 2641 N N . ARG B 1 168 ? -10.539 -12.75 0.277 1 93.12 168 ARG B N 1
ATOM 2642 C CA . ARG B 1 168 ? -11.492 -11.844 -0.368 1 93.12 168 ARG B CA 1
ATOM 2643 C C . ARG B 1 168 ? -10.766 -10.688 -1.049 1 93.12 168 ARG B C 1
ATOM 2645 O O . ARG B 1 168 ? -9.609 -10.398 -0.739 1 93.12 168 ARG B O 1
ATOM 2652 N N . PHE B 1 169 ? -11.547 -10.094 -1.938 1 92.75 169 PHE B N 1
ATOM 2653 C CA . PHE B 1 169 ? -11.195 -8.797 -2.492 1 92.75 169 PHE B CA 1
ATOM 2654 C C . PHE B 1 169 ? -12.094 -7.703 -1.932 1 92.75 169 PHE B C 1
ATOM 2656 O O . PHE B 1 169 ? -13.258 -7.957 -1.608 1 92.75 169 PHE B O 1
ATOM 2663 N N . GLU B 1 170 ? -11.555 -6.566 -1.791 1 93.06 170 GLU B N 1
ATOM 2664 C CA . GLU B 1 170 ? -12.32 -5.363 -1.465 1 93.06 170 GLU B CA 1
ATOM 2665 C C . GLU B 1 170 ? -12.086 -4.266 -2.5 1 93.06 170 GLU B C 1
ATOM 2667 O O . GLU B 1 170 ? -10.945 -3.982 -2.867 1 93.06 170 GLU B O 1
ATOM 2672 N N . ILE B 1 171 ? -13.164 -3.688 -2.953 1 91.5 171 ILE B N 1
ATOM 2673 C CA . ILE B 1 171 ? -13.133 -2.645 -3.973 1 91.5 171 ILE B CA 1
ATOM 2674 C C . ILE B 1 171 ? -13.711 -1.351 -3.406 1 91.5 171 ILE B C 1
ATOM 2676 O O . ILE B 1 171 ? -14.82 -1.341 -2.873 1 91.5 171 ILE B O 1
ATOM 2680 N N . VAL B 1 172 ? -12.977 -0.281 -3.527 1 92.69 172 VAL B N 1
ATOM 2681 C CA . VAL B 1 172 ? -13.414 1.028 -3.049 1 92.69 172 VAL B CA 1
ATOM 2682 C C . VAL B 1 172 ? -13.297 2.055 -4.172 1 92.69 172 VAL B C 1
ATOM 2684 O O . VAL B 1 172 ? -12.25 2.16 -4.82 1 92.69 172 VAL B O 1
ATOM 2687 N N . LYS B 1 173 ? -14.281 2.756 -4.453 1 90.5 173 LYS B N 1
ATOM 2688 C CA . LYS B 1 173 ? -14.242 3.932 -5.316 1 90.5 173 LYS B CA 1
ATOM 2689 C C . LYS B 1 173 ? -14.234 5.219 -4.492 1 90.5 173 LYS B C 1
ATOM 2691 O O . LYS B 1 173 ? -15.062 5.391 -3.596 1 90.5 173 LYS B O 1
ATOM 2696 N N . GLY B 1 174 ? -13.281 6.105 -4.871 1 91.88 174 GLY B N 1
ATOM 2697 C CA . GLY B 1 174 ? -13.109 7.289 -4.039 1 91.88 174 GLY B CA 1
ATOM 2698 C C . GLY B 1 174 ? -12.844 6.957 -2.584 1 91.88 174 GLY B C 1
ATOM 2699 O O . GLY B 1 174 ? -11.922 6.191 -2.275 1 91.88 174 GLY B O 1
ATO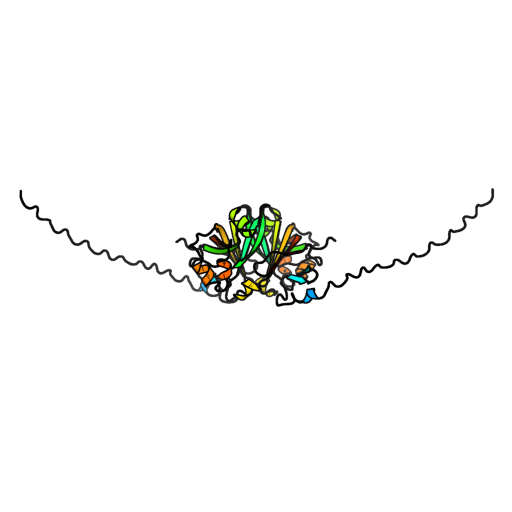M 2700 N N . TYR B 1 175 ? -13.594 7.586 -1.748 1 94.88 175 TYR B N 1
ATOM 2701 C CA . TYR B 1 175 ? -13.484 7.34 -0.315 1 94.88 175 TYR B CA 1
ATOM 2702 C C . TYR B 1 175 ? -14.766 6.711 0.23 1 94.88 175 TYR B C 1
ATOM 2704 O O . TYR B 1 175 ? -15.203 7.035 1.337 1 94.88 175 TYR B O 1
ATOM 2712 N N . GLY B 1 176 ? -15.305 5.832 -0.57 1 92.62 176 GLY B N 1
ATOM 2713 C CA . GLY B 1 176 ? -16.562 5.215 -0.199 1 92.62 176 GLY B CA 1
ATOM 2714 C C . GLY B 1 176 ? -16.391 3.9 0.538 1 92.62 176 GLY B C 1
ATOM 2715 O O . GLY B 1 176 ? -15.289 3.557 0.958 1 92.62 176 GLY B O 1
ATOM 2716 N N . ARG B 1 177 ? -17.516 3.199 0.721 1 92.56 177 ARG B N 1
ATOM 2717 C CA . ARG B 1 177 ? -17.531 1.914 1.411 1 92.56 177 ARG B CA 1
ATOM 2718 C C . ARG B 1 177 ? -16.969 0.808 0.517 1 92.56 177 ARG B C 1
ATOM 2720 O O . ARG B 1 177 ? -17.25 0.78 -0.685 1 92.56 177 ARG B O 1
ATOM 2727 N N . PRO B 1 178 ? -16.297 -0.064 1.133 1 93.25 178 PRO B N 1
ATOM 2728 C CA . PRO B 1 178 ? -15.781 -1.176 0.332 1 93.25 178 PRO B CA 1
ATOM 2729 C C . PRO B 1 178 ? -16.875 -2.146 -0.106 1 93.25 178 PRO B C 1
ATOM 2731 O O . PRO B 1 178 ? -17.797 -2.426 0.66 1 93.25 178 PRO B O 1
ATOM 2734 N N . ARG B 1 179 ? -16.75 -2.574 -1.303 1 89.94 179 ARG B N 1
ATOM 2735 C CA . ARG B 1 179 ? -17.484 -3.742 -1.785 1 89.94 179 ARG B CA 1
ATOM 2736 C C . ARG B 1 179 ? -16.609 -4.996 -1.724 1 89.94 179 ARG B C 1
ATOM 2738 O O . ARG B 1 179 ? -15.461 -4.98 -2.158 1 89.94 179 ARG B O 1
ATOM 2745 N N . ARG B 1 180 ? -17.219 -6.039 -1.228 1 90.25 180 ARG B N 1
ATOM 2746 C CA . ARG B 1 180 ? -16.453 -7.266 -1.057 1 90.25 180 ARG B CA 1
ATOM 2747 C C . ARG B 1 180 ? -16.812 -8.289 -2.127 1 90.25 180 ARG B C 1
ATOM 2749 O O . ARG B 1 180 ? -17.969 -8.414 -2.512 1 90.25 180 ARG B O 1
ATOM 2756 N N . TRP B 1 181 ? -15.742 -8.969 -2.59 1 87.25 181 TRP B N 1
ATOM 2757 C CA . TRP B 1 181 ? -15.891 -10.07 -3.537 1 87.25 181 TRP B CA 1
ATOM 2758 C C . TRP B 1 181 ? -15.016 -11.25 -3.145 1 87.25 181 TRP B C 1
ATOM 2760 O O . TRP B 1 181 ? -13.82 -11.078 -2.865 1 87.25 181 TRP B O 1
ATOM 2770 N N . GLU B 1 182 ? -15.586 -12.398 -3.078 1 88.31 182 GLU B N 1
ATOM 2771 C CA . GLU B 1 182 ? -14.836 -13.609 -2.764 1 88.31 182 GLU B CA 1
ATOM 2772 C C . GLU B 1 182 ? -14.648 -14.484 -4 1 88.31 182 GLU B C 1
ATOM 2774 O O . GLU B 1 182 ? -15.609 -14.742 -4.734 1 88.31 182 GLU B O 1
ATOM 2779 N N . PRO B 1 183 ? -13.398 -14.867 -4.219 1 84.5 183 PRO B N 1
ATOM 2780 C CA . PRO B 1 183 ? -13.195 -15.773 -5.352 1 84.5 183 PRO B CA 1
ATOM 2781 C C . PRO B 1 183 ? -13.961 -17.094 -5.191 1 84.5 183 PRO B C 1
ATOM 2783 O O . PRO B 1 183 ? -14.117 -17.578 -4.074 1 84.5 183 PRO B O 1
ATOM 2786 N N . PRO B 1 184 ? -14.484 -17.531 -6.312 1 78.81 184 PRO B N 1
ATOM 2787 C CA . PRO B 1 184 ? -15.281 -18.766 -6.242 1 78.81 184 PRO B CA 1
ATOM 2788 C C . PRO B 1 184 ? -14.477 -19.969 -5.746 1 78.81 184 PRO B C 1
ATOM 2790 O O . PRO B 1 184 ? -13.273 -20.047 -6 1 78.81 184 PRO B O 1
ATOM 2793 N N . ALA B 1 185 ? -15.102 -20.812 -4.828 1 69.75 185 ALA B N 1
ATOM 2794 C CA . ALA B 1 185 ? -14.477 -22.047 -4.363 1 69.75 185 ALA B CA 1
ATOM 2795 C C . ALA B 1 185 ? -14.297 -23.047 -5.508 1 69.75 185 ALA B C 1
ATOM 2797 O O . ALA B 1 185 ? -15.133 -23.109 -6.414 1 69.75 185 ALA B O 1
ATOM 2798 N N . VAL B 1 186 ? -13.117 -23.516 -5.711 1 55.59 186 VAL B N 1
ATOM 2799 C CA . VAL B 1 186 ? -13.031 -24.625 -6.66 1 55.59 186 VAL B CA 1
ATOM 2800 C C . VAL B 1 186 ? -13.648 -25.891 -6.047 1 55.59 186 VAL B C 1
ATOM 2802 O O . VAL B 1 186 ? -13.633 -26.062 -4.828 1 55.59 186 VAL B O 1
#

Secondary structure (DSSP, 8-state):
----------------------------GGG-STTSS---SEEE-TTS-EEE-S--EEEEEEE-TTS-EEEEEEEEEE-TTSSEEEEEEETTSHHHHHHHHS-EEEEEEE---SSTTHHHH-EEEEEEEEEEEPPTTSSHHHHHHH-GGGHHHHHSTTEEEEEEEEEEEEEEETT-PPEEE-PPP-/----------------------------STT--TT-S-S-SEEE-TTS-EEE-S--EEEEEEE-TTS-EEEEEEEEEE-TTSSEEEEEEETTSHHHHHHHHS-EEEEEEE---SSTTHHHH-EEEEEEEEEEEPPTTSSHHHHHHH-GGGHHHHHSTTEEEEEEEEEEEEEEETT-PPEEE-PPP-

Organism: Emiliania huxleyi (strain CCMP1516) (NCBI:txid280463)

Radius of gyration: 28.88 Å; Cα contacts (8 Å, |Δi|>4): 773; chains: 2; bounding box: 61×144×75 Å

InterPro domains:
  IPR012349 FMN-binding split barrel [G3DSA:2.30.110.10] (30-180)

pLDDT: mean 78.02, std 27.06, range [23.73, 98.94]

Solvent-accessible surface area (backbone atoms only — not comparable to full-atom values): 20834 Å² total; per-residue (Å²): 130,83,82,79,75,76,72,81,77,80,78,77,77,80,75,76,76,72,74,74,70,73,71,76,69,76,69,72,74,90,36,57,70,79,61,58,82,51,82,8,46,54,32,58,39,57,81,61,41,75,34,70,36,72,38,30,59,35,38,39,27,30,26,44,96,83,62,32,24,43,79,39,81,34,56,43,25,59,44,95,64,55,43,33,37,32,36,67,46,42,57,82,37,67,67,45,48,21,30,72,77,38,28,42,26,25,36,37,35,56,59,73,78,36,44,81,64,33,60,66,68,19,40,40,38,32,38,36,30,36,41,40,81,42,54,88,85,51,57,51,69,48,32,37,67,61,36,65,92,41,54,68,60,62,69,35,87,62,38,41,49,32,32,27,47,45,66,32,33,36,39,25,55,33,86,54,72,71,44,78,37,61,53,72,81,130,130,82,81,80,76,77,72,79,74,81,80,78,74,77,75,76,76,73,73,74,69,74,70,76,68,76,69,70,75,95,29,58,74,76,66,72,78,66,94,17,43,58,34,56,39,52,78,62,42,76,36,70,36,69,35,30,59,36,38,40,26,30,26,46,96,85,62,31,25,42,77,42,82,36,54,41,27,60,45,95,63,55,42,34,37,32,37,66,47,43,58,83,38,68,68,46,49,22,29,73,76,38,29,41,25,25,38,38,36,59,61,74,79,35,46,80,63,31,61,65,68,19,40,40,39,34,39,36,30,37,41,42,81,42,54,89,86,51,56,51,68,49,31,37,69,61,36,65,89,41,54,68,60,60,69,34,88,59,38,40,49,32,32,27,46,44,66,32,33,36,39,25,56,33,85,52,73,69,44,80,36,60,54,73,81,128

Nearest PDB structures (foldseek):
  6vna-assembly2_B-2  TM=8.242E-01  e=4.131E-11  Paracoccus denitrificans PD1222
  3dnh-assembly1_B  TM=8.648E-01  e=5.479E-09  Agrobacterium fabrum str. C58
  2fhq-assembly1_B  TM=7.451E-01  e=4.013E-08  Bacteroides thetaiotaomicron VPI-5482
  2hq7-assembly1_B  TM=7.757E-01  e=3.349E-08  Clostridium acetobutylicum
  3tgv-assembly2_D  TM=7.472E-01  e=2.309E-07  Vibrio cholerae O395

Sequence (372 aa):
MPPIKLVPGRGLSQRGLVSIARHCMPPSLAAHALETAADAIVHVCPAGTVKTGTAVQCVLATTDADLAPCQYLMAYATSPCLREIFVATPLQARKAQQMLERPSCSLLWDNRTGRLADHGDGVLVTAVGRAAAARPEEGRARFLERNPNMGRFLASDGVALFRISVARFEIVKGYGRPRRWEPPAVMPPIKLVPGRGLSQRGLVSIARHCMPPSLAAHALETAADAIVHVCPAGTVKTGTAVQCVLATTDADLAPCQYLMAYATSPCLREIFVATPLQARKAQQMLERPSCSLLWDNRTGRLADHGDGVLVTAVGRAAAARPEEGRARFLERNPNMGRFLASDGVALFRISVARFEIVKGYGRPRRWEPPAV

Foldseek 3Di:
DDDPCPPDPDDPDPPPPPPPPVPPPDPDDVQPPVPDDCCPCWDQGSVRAIDGHLDQWKKKWFAAPVRDIDIDIFGWFADPLRQKIKTKDFCPDRVNVRLVVGFWMKIKDKDDPPDPCCLAAIKMKMFTFGKDFDDPPPCPVRSCVSVVVCVVVCVDPRMTMMMTGTQWMWMDGRPDDTDIDGGDDD/DDDPPPPPDDDPDPPDPPPCPVPPPDPDDVQPPVPDDDCACWDQGSVRAIDGGLDQWKKKWFAAPVRDIDIDIFGWFADPLRQKIKTKDFCPDRVNVRLVVGFWMKIKDKDDPPDPCCLAAIKMKMFTFGKDFDDPPPCPVRSCVSVVVCVVVCPDPRMTMMMTGTQWMWMDGRPDDTDIDGGDDD